Protein AF-A0AAA9RWE4-F1 (afdb_monomer_lite)

Secondary structure (DSSP, 8-state):
--------------------------HHHHHHHHHHHHHHHHHHHHH-GGGTTTHHHHHHHHHHHHHHHHHHHHHHHHHHHHHHHHHHHHHHHHHHHHHHHHHHHHHHHHHHHHHHHHHHHHHHHHHHHHHHHHHHHHHHHHHHHHHHHHHHHHHHHHHHHHHHHHHHHHHHHHHHHHHHHHHHHHHH--S----------PPPP--------------PPPPP--------PPP-

Radius of gyration: 65.38 Å; chains: 1; bounding box: 116×52×182 Å

pLDDT: mean 80.08, std 23.85, range [31.94, 98.75]

Foldseek 3Di:
DDDDDDPPDDDPPPPPPPPPPPQDQDPVLVVVVVVVVVVLVVCCVVPNDVVCVVVVVVSVVVSVVVSVVVVVVVVVVVVVVVVVVVVVVVVVVVVVVVVVVVVVVVVVVVVVVVVVVVVVVVVVVVVVVVVVVVVVVVVVVVVVVVVVVVVVVVVVVVVVVVVVVVVVVVVVVVVVVVVVVVVVCVVVDDDDDDDDDDDDDDDDDDPPDPDDDPPPPPPDPDDPDDDDDDDDDDDD

Structure (mmCIF, N/CA/C/O backbone):
data_AF-A0AAA9RWE4-F1
#
_entry.id   AF-A0AAA9RWE4-F1
#
loop_
_atom_site.group_PDB
_atom_site.id
_atom_site.type_symbol
_atom_site.label_atom_id
_atom_site.label_alt_id
_atom_site.label_comp_id
_atom_site.label_asym_id
_atom_site.label_entity_id
_atom_site.label_seq_id
_atom_site.pdbx_PDB_ins_code
_atom_site.Cartn_x
_atom_site.Cartn_y
_atom_site.Cartn_z
_atom_site.occupancy
_atom_site.B_iso_or_equiv
_atom_site.auth_seq_id
_atom_site.auth_comp_id
_atom_site.auth_asym_id
_atom_site.auth_atom_id
_atom_site.pdbx_PDB_model_num
ATOM 1 N N . MET A 1 1 ? -8.675 2.455 -11.069 1.00 39.28 1 MET A N 1
ATOM 2 C CA . MET A 1 1 ? -9.766 2.919 -10.190 1.00 39.28 1 MET A CA 1
ATOM 3 C C . MET A 1 1 ? -10.444 1.680 -9.644 1.00 39.28 1 MET A C 1
ATOM 5 O O . MET A 1 1 ? -10.980 0.924 -10.441 1.00 39.28 1 MET A O 1
ATOM 9 N N . MET A 1 2 ? -10.337 1.420 -8.344 1.00 38.16 2 MET A N 1
ATOM 10 C CA . MET A 1 2 ? -11.181 0.439 -7.661 1.00 38.16 2 MET A CA 1
ATOM 11 C C . MET A 1 2 ? -12.122 1.244 -6.772 1.00 38.16 2 MET A C 1
ATOM 13 O O . MET A 1 2 ? -11.669 1.911 -5.845 1.00 38.16 2 MET A O 1
ATOM 17 N N . GLU A 1 3 ? -13.401 1.258 -7.138 1.00 40.81 3 GLU A N 1
ATOM 18 C CA . GLU A 1 3 ? -14.477 1.783 -6.303 1.00 40.81 3 GLU A CA 1
ATOM 19 C C . GLU A 1 3 ? -14.615 0.873 -5.085 1.00 40.81 3 GLU A C 1
ATOM 21 O O . GLU A 1 3 ? -14.925 -0.311 -5.210 1.00 40.81 3 GLU A O 1
ATOM 26 N N . ILE A 1 4 ? -14.352 1.424 -3.904 1.00 46.72 4 ILE A N 1
ATOM 27 C CA . ILE A 1 4 ? -14.723 0.794 -2.643 1.00 46.72 4 ILE A CA 1
ATOM 28 C C . ILE A 1 4 ? -16.146 1.262 -2.352 1.00 46.72 4 ILE A C 1
ATOM 30 O O . ILE A 1 4 ? -16.370 2.421 -2.004 1.00 46.72 4 ILE A O 1
ATOM 34 N N . GLN A 1 5 ? -17.106 0.364 -2.569 1.00 38.03 5 GLN A N 1
ATOM 35 C CA . GLN A 1 5 ? -18.491 0.523 -2.140 1.00 38.03 5 GLN A CA 1
ATOM 36 C C . GLN A 1 5 ? -18.524 0.677 -0.617 1.00 38.03 5 GLN A C 1
ATOM 38 O O . GLN A 1 5 ? -18.171 -0.245 0.117 1.00 38.03 5 GLN A O 1
ATOM 43 N N . MET A 1 6 ? -18.928 1.860 -0.156 1.00 43.97 6 MET A N 1
ATOM 44 C CA . MET A 1 6 ? -19.368 2.067 1.218 1.00 43.97 6 MET A CA 1
ATOM 45 C C . MET A 1 6 ? -20.748 1.420 1.344 1.00 43.97 6 MET A C 1
ATOM 47 O O . MET A 1 6 ? -21.709 1.872 0.725 1.00 43.97 6 MET A O 1
ATOM 51 N N . ASP A 1 7 ? -20.815 0.321 2.087 1.00 42.50 7 ASP A N 1
ATOM 52 C CA . ASP A 1 7 ? -22.060 -0.342 2.462 1.00 42.50 7 ASP A CA 1
ATOM 53 C C . ASP A 1 7 ? -22.728 0.480 3.579 1.00 42.50 7 ASP A C 1
ATOM 55 O O . ASP A 1 7 ? -22.467 0.297 4.768 1.00 42.50 7 ASP A O 1
ATOM 59 N N . GLU A 1 8 ? -23.527 1.470 3.173 1.00 50.75 8 GLU A N 1
ATOM 60 C CA . GLU A 1 8 ? -24.535 2.114 4.018 1.00 50.75 8 GLU A CA 1
ATOM 61 C C . GLU A 1 8 ? -25.677 1.117 4.257 1.00 50.75 8 GLU A C 1
ATOM 63 O O . GLU A 1 8 ? -26.623 1.022 3.476 1.00 50.75 8 GLU A O 1
ATOM 68 N N . GLY A 1 9 ? -25.597 0.352 5.344 1.00 51.19 9 GLY A N 1
ATOM 69 C CA . GLY A 1 9 ? -26.625 -0.639 5.644 1.00 51.19 9 GLY A CA 1
ATOM 70 C C . GLY A 1 9 ? -26.500 -1.246 7.032 1.00 51.19 9 GLY A C 1
ATOM 71 O O . GLY A 1 9 ? -26.105 -2.396 7.175 1.00 51.19 9 GLY A O 1
ATOM 72 N N . GLY A 1 10 ? -26.869 -0.500 8.071 1.00 41.00 10 GLY A N 1
ATOM 73 C CA . GLY A 1 10 ? -26.935 -1.034 9.433 1.00 41.00 10 GLY A CA 1
ATOM 74 C C . GLY A 1 10 ? -27.767 -0.131 10.325 1.00 41.00 10 GLY A C 1
ATOM 75 O O . GLY A 1 10 ? -27.301 0.927 10.723 1.00 41.00 10 GLY A O 1
ATOM 76 N N . GLY A 1 11 ? -29.024 -0.514 10.544 1.00 40.47 11 GLY A N 1
ATOM 77 C CA . GLY A 1 11 ? -30.087 0.325 11.084 1.00 40.47 11 GLY A CA 1
ATOM 78 C C . GLY A 1 11 ? -29.761 1.030 12.399 1.00 40.47 11 GLY A C 1
ATOM 79 O O . GLY A 1 11 ? -29.285 0.428 13.356 1.00 40.47 11 GLY A O 1
ATOM 80 N N . VAL A 1 12 ? -30.133 2.309 12.447 1.00 44.28 12 VAL A N 1
ATOM 81 C CA . VAL A 1 12 ? -30.416 3.021 13.692 1.00 44.28 12 VAL A CA 1
ATOM 82 C C . VAL A 1 12 ? -31.570 2.281 14.366 1.00 44.28 12 VAL A C 1
ATOM 84 O O . VAL A 1 12 ? -32.730 2.439 13.984 1.00 44.28 12 VAL A O 1
ATOM 87 N N . VAL A 1 13 ? -31.248 1.423 15.331 1.00 51.19 13 VAL A N 1
ATOM 88 C CA . VAL A 1 13 ? -32.236 0.886 16.262 1.00 51.19 13 VAL A CA 1
ATOM 89 C C . VAL A 1 13 ? -32.576 2.036 17.197 1.00 51.19 13 VAL A C 1
ATOM 91 O O . VAL A 1 13 ? -31.822 2.380 18.102 1.00 51.19 13 VAL A O 1
ATOM 94 N N . VAL A 1 14 ? -33.685 2.707 16.899 1.00 45.03 14 VAL A N 1
ATOM 9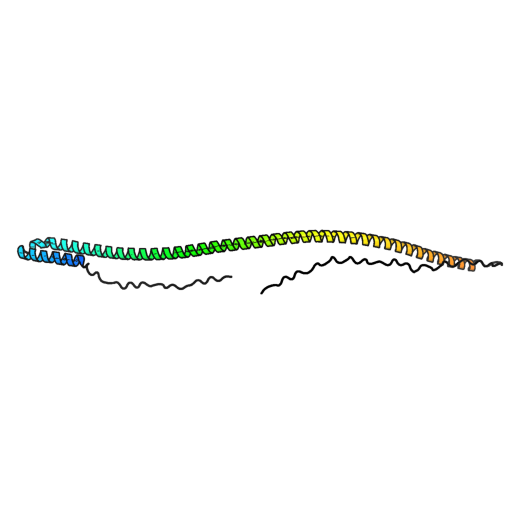5 C CA . VAL A 1 14 ? -34.296 3.663 17.816 1.00 45.03 14 VAL A CA 1
ATOM 96 C C . VAL A 1 14 ? -34.822 2.834 18.981 1.00 45.03 14 VAL A C 1
ATOM 98 O O . VAL A 1 14 ? -35.863 2.189 18.860 1.00 45.03 14 VAL A O 1
ATOM 101 N N . TYR A 1 15 ? -34.075 2.803 20.084 1.00 45.97 15 TYR A N 1
ATOM 102 C CA . TYR A 1 15 ? -34.586 2.326 21.362 1.00 45.97 15 TYR A CA 1
ATOM 103 C C . TYR A 1 15 ? -35.662 3.317 21.802 1.00 45.97 15 TYR A C 1
ATOM 105 O O . TYR A 1 15 ? -35.392 4.400 22.316 1.00 45.97 15 TYR A O 1
ATOM 113 N N . GLN A 1 16 ? -36.902 2.986 21.464 1.00 41.41 16 GLN A N 1
ATOM 114 C CA . GLN A 1 16 ? -38.070 3.622 22.032 1.00 41.41 16 GLN A CA 1
ATOM 115 C C . GLN A 1 16 ? -38.264 3.002 23.417 1.00 41.41 16 GLN A C 1
ATOM 117 O O . GLN A 1 16 ? -38.883 1.948 23.547 1.00 41.41 16 GLN A O 1
ATOM 122 N N . ASP A 1 17 ? -37.674 3.632 24.432 1.00 39.53 17 ASP A N 1
ATOM 123 C CA . ASP A 1 17 ? -37.897 3.292 25.837 1.00 39.53 17 ASP A CA 1
ATOM 124 C C . ASP A 1 17 ? -39.314 3.704 26.254 1.00 39.53 17 ASP A C 1
ATOM 126 O O . ASP A 1 17 ? -39.552 4.740 26.875 1.00 39.53 17 ASP A O 1
ATOM 130 N N . ASP A 1 18 ? -40.284 2.861 25.912 1.00 46.62 18 ASP A N 1
ATOM 131 C CA . ASP A 1 18 ? -41.583 2.821 26.575 1.00 46.62 18 ASP A CA 1
ATOM 132 C C . ASP A 1 18 ? -41.446 2.028 27.891 1.00 46.62 18 ASP A C 1
ATOM 134 O O . ASP A 1 18 ? -41.937 0.909 28.015 1.00 46.62 18 ASP A O 1
ATOM 138 N N . TYR A 1 19 ? -40.781 2.604 28.897 1.00 45.62 19 TYR A N 1
ATOM 139 C CA . TYR A 1 19 ? -40.798 2.091 30.277 1.00 45.62 19 TYR A CA 1
ATOM 140 C C . TYR A 1 19 ? -41.052 3.214 31.283 1.00 45.62 19 TYR A C 1
ATOM 142 O O . TYR A 1 19 ? -40.279 3.476 32.195 1.00 45.62 19 TYR A O 1
ATOM 150 N N . CYS A 1 20 ? -42.217 3.851 31.173 1.00 43.72 20 CYS A N 1
ATOM 151 C CA . CYS A 1 20 ? -42.826 4.503 32.329 1.00 43.72 20 CYS A CA 1
ATOM 152 C C . CYS A 1 20 ? -43.683 3.467 33.076 1.00 43.72 20 CYS A C 1
ATOM 154 O O . CYS A 1 20 ? -44.910 3.542 33.095 1.00 43.72 20 CYS A O 1
ATOM 156 N N . SER A 1 21 ? -43.037 2.446 33.648 1.00 44.78 21 SER A N 1
ATOM 157 C CA . SER A 1 21 ? -43.680 1.594 34.649 1.00 44.78 21 SER A CA 1
ATOM 158 C C . SER A 1 21 ? -43.483 2.290 35.988 1.00 44.78 21 SER A C 1
ATOM 160 O O . SER A 1 21 ? -42.413 2.203 36.580 1.00 44.78 21 SER A O 1
ATOM 162 N N . GLY A 1 22 ? -44.486 3.064 36.415 1.00 45.22 22 GLY A N 1
ATOM 163 C CA . GLY A 1 22 ? -44.478 3.733 37.715 1.00 45.22 22 GLY A CA 1
ATOM 164 C C . GLY A 1 22 ? -44.048 2.752 38.802 1.00 45.22 22 GLY A C 1
ATOM 165 O O . GLY A 1 22 ? -44.637 1.676 38.906 1.00 45.22 22 GLY A O 1
ATOM 166 N N . SER A 1 23 ? -42.983 3.121 39.522 1.00 49.59 23 SER A N 1
ATOM 167 C CA . SER A 1 23 ? -42.256 2.279 40.474 1.00 49.59 23 SER A CA 1
ATOM 168 C C . SER A 1 23 ? -43.213 1.449 41.327 1.00 49.59 23 SER A C 1
ATOM 170 O O . SER A 1 23 ? -43.958 1.961 42.166 1.00 49.59 23 SER A O 1
ATOM 172 N N . VAL A 1 24 ? -43.243 0.151 41.038 1.00 62.00 24 VAL A N 1
ATOM 173 C CA . VAL A 1 24 ? -43.937 -0.834 41.852 1.00 62.00 24 VAL A CA 1
ATOM 174 C C . VAL A 1 24 ? -42.939 -1.189 42.944 1.00 62.00 24 VAL A C 1
ATOM 176 O O . VAL A 1 24 ? -41.911 -1.792 42.645 1.00 62.00 24 VAL A O 1
ATOM 179 N N . MET A 1 25 ? -43.219 -0.761 44.176 1.00 74.50 25 MET A N 1
ATOM 180 C CA . MET A 1 25 ? -42.373 -0.999 45.348 1.00 74.50 25 MET A CA 1
ATOM 181 C C . MET A 1 25 ? -41.863 -2.446 45.359 1.00 74.50 25 MET A C 1
ATOM 183 O O . MET A 1 25 ? -42.642 -3.384 45.153 1.00 74.50 25 MET A O 1
ATOM 187 N N . SER A 1 26 ? -40.564 -2.628 45.590 1.00 85.94 26 SER A N 1
ATOM 188 C CA . SER A 1 26 ? -39.891 -3.923 45.511 1.00 85.94 26 SER A CA 1
ATOM 189 C C . SER A 1 26 ? -40.652 -4.983 46.308 1.00 85.94 26 SER A C 1
ATOM 191 O O . SER A 1 26 ? -40.971 -4.779 47.483 1.00 85.94 26 SER A O 1
ATOM 193 N N . GLU A 1 27 ? -40.894 -6.159 45.713 1.00 85.25 27 GLU A N 1
ATOM 194 C CA . GLU A 1 27 ? -41.592 -7.271 46.383 1.00 85.25 27 GLU A CA 1
ATOM 195 C C . GLU A 1 27 ? -40.949 -7.633 47.731 1.00 85.25 27 GLU A C 1
ATOM 197 O O . GLU A 1 27 ? -41.635 -8.022 48.680 1.00 85.25 27 GLU A O 1
ATOM 202 N N . ARG A 1 28 ? -39.627 -7.445 47.850 1.00 89.81 28 ARG A N 1
ATOM 203 C CA . ARG A 1 28 ? -38.885 -7.665 49.096 1.00 89.81 28 ARG A CA 1
ATOM 204 C C . ARG A 1 28 ? -39.236 -6.627 50.160 1.00 89.81 28 ARG A C 1
ATOM 206 O O . ARG A 1 28 ? -39.472 -7.002 51.309 1.00 89.81 28 ARG A O 1
ATOM 213 N N . VAL A 1 29 ? -39.295 -5.346 49.793 1.00 94.00 29 VAL A N 1
ATOM 214 C CA . VAL A 1 29 ? -39.628 -4.255 50.724 1.00 94.00 29 VAL A CA 1
ATOM 215 C C . VAL A 1 29 ? -41.112 -4.304 51.080 1.00 94.00 29 VAL A C 1
ATOM 217 O O . VAL A 1 29 ? -41.457 -4.141 52.246 1.00 94.00 29 VAL A O 1
ATOM 220 N N . SER A 1 30 ? -41.986 -4.634 50.128 1.00 92.31 30 SER A N 1
ATOM 221 C CA . SER A 1 30 ? -43.422 -4.839 50.357 1.00 92.31 30 SER A CA 1
ATOM 222 C C . SER A 1 30 ? -43.693 -6.012 51.315 1.00 92.31 30 SER A C 1
ATOM 224 O O . SER A 1 30 ? -44.467 -5.884 52.268 1.00 92.31 30 SER A O 1
ATOM 226 N N . GLY A 1 31 ? -42.980 -7.136 51.161 1.00 92.81 31 GLY A N 1
ATOM 227 C CA . GLY A 1 31 ? -43.066 -8.275 52.084 1.00 92.81 31 GLY A CA 1
ATOM 228 C C . GLY A 1 31 ? -42.551 -7.970 53.500 1.00 92.81 31 GLY A C 1
ATOM 229 O O . GLY A 1 31 ? -43.137 -8.425 54.494 1.00 92.81 31 GLY A O 1
ATOM 230 N N . LEU A 1 32 ? -41.483 -7.170 53.610 1.00 94.56 32 LEU A N 1
ATOM 231 C CA . LEU A 1 32 ? -40.965 -6.665 54.887 1.00 94.56 32 LEU A CA 1
ATOM 232 C C . LEU A 1 32 ? -41.958 -5.704 55.543 1.00 94.56 32 LEU A C 1
ATOM 234 O O . LEU A 1 32 ? -42.308 -5.900 56.707 1.00 94.56 32 LEU A O 1
ATOM 238 N N . ALA A 1 33 ? -42.472 -4.735 54.785 1.00 95.06 33 ALA A N 1
ATOM 239 C CA . ALA A 1 33 ? -43.487 -3.790 55.226 1.00 95.06 33 ALA A CA 1
ATOM 240 C C . ALA A 1 33 ? -44.712 -4.529 55.779 1.00 95.06 33 ALA A C 1
ATOM 242 O O . ALA A 1 33 ? -45.088 -4.318 56.929 1.00 95.06 33 ALA A O 1
ATOM 243 N N . GLY A 1 34 ? -45.272 -5.483 55.027 1.00 94.06 34 GLY A N 1
ATOM 244 C CA . GLY A 1 34 ? -46.419 -6.280 55.472 1.00 94.06 34 GLY A CA 1
ATOM 245 C C . GLY A 1 34 ? -46.151 -7.107 56.737 1.00 94.06 34 GLY A C 1
ATOM 246 O O . GLY A 1 34 ? -47.052 -7.330 57.545 1.00 94.06 34 GLY A O 1
ATOM 247 N N . SER A 1 35 ? -44.908 -7.542 56.958 1.00 96.19 35 SER A N 1
ATOM 248 C CA . SER A 1 35 ? -44.528 -8.251 58.185 1.00 96.19 35 SER A CA 1
ATOM 249 C C . SER A 1 35 ? -44.403 -7.312 59.384 1.00 96.19 35 SER A C 1
ATOM 251 O O . SER A 1 35 ? -44.879 -7.660 60.462 1.00 96.19 35 SER A O 1
ATOM 253 N N . ILE A 1 36 ? -43.836 -6.121 59.185 1.00 94.81 36 ILE A N 1
ATOM 254 C CA . ILE A 1 36 ? -43.681 -5.100 60.226 1.00 94.81 36 ILE A CA 1
ATOM 255 C C . ILE A 1 36 ? -45.042 -4.513 60.625 1.00 94.81 36 ILE A C 1
ATOM 257 O O . ILE A 1 36 ? -45.347 -4.443 61.814 1.00 94.81 36 ILE A O 1
ATOM 261 N N . TYR A 1 37 ? -45.906 -4.180 59.661 1.00 95.44 37 TYR A N 1
ATOM 262 C CA . TYR A 1 37 ? -47.248 -3.656 59.945 1.00 95.44 37 TYR A CA 1
ATOM 263 C C . TYR A 1 37 ? -48.115 -4.649 60.726 1.00 95.44 37 TYR A C 1
ATOM 265 O O . TYR A 1 37 ? -48.808 -4.258 61.660 1.00 95.44 37 TYR A O 1
ATOM 273 N N . ARG A 1 38 ? -48.007 -5.948 60.433 1.00 96.38 38 ARG A N 1
ATOM 274 C CA . ARG A 1 38 ? -48.697 -7.006 61.187 1.00 96.38 38 ARG A CA 1
ATOM 275 C C . ARG A 1 38 ? -48.201 -7.153 62.632 1.00 96.38 38 ARG A C 1
ATOM 277 O O . ARG A 1 38 ? -48.972 -7.550 63.503 1.00 96.38 38 ARG A O 1
ATOM 284 N N . GLU A 1 39 ? -46.928 -6.865 62.906 1.00 95.31 39 GLU A N 1
ATOM 285 C CA . GLU A 1 39 ? -46.427 -6.786 64.288 1.00 95.31 39 GLU A CA 1
ATOM 286 C C . GLU A 1 39 ? -46.913 -5.517 64.992 1.00 95.31 39 GLU A C 1
ATOM 288 O O . GLU A 1 39 ? -47.283 -5.569 66.166 1.00 95.31 39 GLU A O 1
ATOM 293 N N . PHE A 1 40 ? -46.982 -4.390 64.279 1.00 95.50 40 PHE A N 1
ATOM 294 C CA . PHE A 1 40 ? -47.565 -3.165 64.822 1.00 95.50 40 PHE A CA 1
ATOM 295 C C . PHE A 1 40 ? -49.037 -3.334 65.189 1.00 95.50 40 PHE A C 1
ATOM 297 O O . PHE A 1 40 ? -49.420 -2.930 66.282 1.00 95.50 40 PHE A O 1
ATOM 304 N N . GLU A 1 41 ? -49.837 -4.019 64.372 1.00 94.06 41 GLU A N 1
ATOM 305 C CA . GLU A 1 41 ? -51.221 -4.360 64.726 1.00 94.06 41 GLU A CA 1
ATOM 306 C C . GLU A 1 41 ? -51.310 -5.147 66.047 1.00 94.06 41 GLU A C 1
ATOM 308 O O . GLU A 1 41 ? -52.162 -4.857 66.889 1.00 94.06 41 GLU A O 1
ATOM 313 N N . ARG A 1 42 ? -50.401 -6.108 66.279 1.00 94.00 42 ARG A N 1
ATOM 314 C CA . ARG A 1 42 ? -50.334 -6.856 67.549 1.00 94.00 42 ARG A CA 1
ATOM 315 C C . ARG A 1 42 ? -49.946 -5.971 68.734 1.00 94.00 42 ARG A C 1
ATOM 317 O O . ARG A 1 42 ? -50.521 -6.119 69.812 1.00 94.00 42 ARG A O 1
ATOM 324 N N . LEU A 1 43 ? -48.976 -5.074 68.553 1.00 93.31 43 LEU A N 1
ATOM 325 C CA . LEU A 1 43 ? -48.532 -4.127 69.582 1.00 93.31 43 LEU A CA 1
ATOM 326 C C . LEU A 1 43 ? -49.652 -3.164 69.984 1.00 93.31 43 LEU A C 1
ATOM 328 O O . LEU A 1 43 ? -49.901 -3.011 71.178 1.00 93.31 43 LEU A O 1
ATOM 332 N N . ILE A 1 44 ? -50.365 -2.598 69.007 1.00 93.25 44 ILE A N 1
ATOM 333 C CA . ILE A 1 44 ? -51.509 -1.704 69.234 1.00 93.25 44 ILE A CA 1
ATOM 334 C C . ILE A 1 44 ? -52.605 -2.436 70.016 1.00 93.25 44 ILE A C 1
ATOM 336 O O . ILE A 1 44 ? -53.133 -1.907 70.990 1.00 93.25 44 ILE A O 1
ATOM 340 N N . HIS A 1 45 ? -52.909 -3.688 69.653 1.00 93.06 45 HIS A N 1
ATOM 341 C CA . HIS A 1 45 ? -53.935 -4.471 70.345 1.00 93.06 45 HIS A CA 1
ATOM 342 C C . HIS A 1 45 ? -53.588 -4.756 71.822 1.00 93.06 45 HIS A C 1
ATOM 344 O O . HIS A 1 45 ? -54.483 -4.862 72.660 1.00 93.06 45 HIS A O 1
ATOM 350 N N . CYS A 1 46 ? -52.307 -4.921 72.160 1.00 93.88 46 CYS A N 1
ATOM 351 C CA . CYS A 1 46 ? -51.872 -5.253 73.521 1.00 93.88 46 CYS A CA 1
ATOM 352 C C . CYS A 1 46 ? -51.552 -4.026 74.392 1.00 93.88 46 CYS A C 1
ATOM 354 O O . CYS A 1 46 ? -51.694 -4.111 75.612 1.00 93.88 46 CYS A O 1
ATOM 356 N N . TYR A 1 47 ? -51.096 -2.923 73.790 1.00 91.25 47 TYR A N 1
ATOM 357 C CA . TYR A 1 47 ? -50.496 -1.786 74.501 1.00 91.25 47 TYR A CA 1
ATOM 358 C C . TYR A 1 47 ? -51.014 -0.402 74.066 1.00 91.25 47 TYR A C 1
ATOM 360 O O . TYR A 1 47 ? -50.517 0.593 74.589 1.00 91.25 47 TYR A O 1
ATOM 368 N N . ASP A 1 48 ? -52.027 -0.342 73.193 1.00 92.38 48 ASP A N 1
ATOM 369 C CA . ASP A 1 48 ? -52.606 0.878 72.602 1.00 92.38 48 ASP A CA 1
ATOM 370 C C . ASP A 1 48 ? -51.716 1.555 71.532 1.00 92.38 48 ASP A C 1
ATOM 372 O O . ASP A 1 48 ? -50.545 1.220 71.337 1.00 92.38 48 ASP A O 1
ATOM 376 N N . GLU A 1 49 ? -52.295 2.497 70.788 1.00 90.19 49 GLU A N 1
ATOM 377 C CA . GLU A 1 49 ? -51.694 3.140 69.610 1.00 90.19 49 GLU A CA 1
ATOM 378 C C . GLU A 1 49 ? -50.519 4.072 69.952 1.00 90.19 49 GLU A C 1
ATOM 380 O O . GLU A 1 49 ? -49.570 4.211 69.175 1.00 90.19 49 GLU A O 1
ATOM 385 N N . GLU A 1 50 ? -50.523 4.672 71.143 1.00 91.94 50 GLU A N 1
ATOM 386 C CA . GLU A 1 50 ? -49.512 5.658 71.549 1.00 91.94 50 GLU A CA 1
ATOM 387 C C . GLU A 1 50 ? -48.080 5.083 71.577 1.00 91.94 50 GLU A C 1
ATOM 389 O O . GLU A 1 50 ? -47.118 5.832 71.421 1.00 91.94 50 GLU A O 1
ATOM 394 N N . VAL A 1 51 ? -47.913 3.758 71.695 1.00 91.12 51 VAL A N 1
ATOM 395 C CA . VAL A 1 51 ? -46.592 3.096 71.713 1.00 91.12 51 VAL A CA 1
ATOM 396 C C . VAL A 1 51 ? -45.897 3.111 70.345 1.00 91.12 51 VAL A C 1
ATOM 398 O O . VAL A 1 51 ? -44.669 3.112 70.278 1.00 91.12 51 VAL A O 1
ATOM 401 N N . VAL A 1 52 ? -46.653 3.129 69.243 1.00 92.44 52 VAL A N 1
ATOM 402 C CA . VAL A 1 52 ? -46.111 3.067 67.868 1.00 92.44 52 VAL A CA 1
ATOM 403 C C . VAL A 1 52 ? -46.182 4.392 67.116 1.00 92.44 52 VAL A C 1
ATOM 405 O O . VAL A 1 52 ? -45.569 4.524 66.058 1.00 92.44 52 VAL A O 1
ATOM 408 N N . LYS A 1 53 ? -46.862 5.393 67.673 1.00 92.00 53 LYS A N 1
ATOM 409 C CA . LYS A 1 53 ? -47.134 6.691 67.042 1.00 92.00 53 LYS A CA 1
ATOM 410 C C . LYS A 1 53 ? -45.891 7.430 66.537 1.00 92.00 53 LYS A C 1
ATOM 412 O O . LYS A 1 53 ? -45.905 7.967 65.434 1.00 92.00 53 LYS A O 1
ATOM 417 N N . GLU A 1 54 ? -44.802 7.426 67.307 1.00 94.12 54 GLU A N 1
ATOM 418 C CA . GLU A 1 54 ? -43.525 8.039 66.897 1.00 94.12 54 GLU A CA 1
ATOM 419 C C . GLU A 1 54 ? -42.627 7.083 66.093 1.00 94.12 54 GLU A C 1
ATOM 421 O O . GLU A 1 54 ? -41.771 7.523 65.327 1.00 94.12 54 GLU A O 1
ATOM 426 N N . LEU A 1 55 ? -42.827 5.770 66.233 1.00 94.00 55 LEU A N 1
ATOM 427 C CA . LEU A 1 55 ? -42.015 4.746 65.571 1.00 94.00 55 LEU A CA 1
ATOM 428 C C . LEU A 1 55 ? -42.455 4.496 64.123 1.00 94.00 55 LEU A C 1
ATOM 430 O O . LEU A 1 55 ? -41.622 4.233 63.256 1.00 94.00 55 LEU A O 1
ATOM 434 N N . MET A 1 56 ? -43.755 4.590 63.846 1.00 94.06 56 MET A N 1
ATOM 435 C CA . MET A 1 56 ? -44.324 4.310 62.530 1.00 94.06 56 MET A CA 1
ATOM 436 C C . MET A 1 56 ? -43.761 5.224 61.425 1.00 94.06 56 MET A C 1
ATOM 438 O O . MET A 1 56 ? -43.323 4.680 60.412 1.00 94.06 56 MET A O 1
ATOM 442 N N . PRO A 1 57 ? -43.645 6.559 61.604 1.00 94.94 57 PRO A N 1
ATOM 443 C CA . PRO A 1 57 ? -43.027 7.431 60.602 1.00 94.94 57 PRO A CA 1
ATOM 444 C C . PRO A 1 57 ? -41.561 7.085 60.320 1.00 94.94 57 PRO A C 1
ATOM 446 O O . PRO A 1 57 ? -41.114 7.172 59.180 1.00 94.94 57 PRO A O 1
ATOM 449 N N . LEU A 1 58 ? -40.808 6.660 61.343 1.00 96.75 58 LEU A N 1
ATOM 450 C CA . LEU A 1 58 ? -39.411 6.249 61.179 1.00 96.75 58 LEU A CA 1
ATOM 451 C C . LEU A 1 58 ? -39.307 4.974 60.342 1.00 96.75 58 LEU A C 1
ATOM 453 O O . LEU A 1 58 ? -38.469 4.899 59.448 1.00 96.75 58 LEU A O 1
ATOM 457 N N . VAL A 1 59 ? -40.167 3.987 60.605 1.00 95.94 59 VAL A N 1
ATOM 458 C CA . VAL A 1 59 ? -40.206 2.739 59.834 1.00 95.94 59 VAL A CA 1
ATOM 459 C C . VAL A 1 59 ? -40.653 2.979 58.397 1.00 95.94 59 VAL A C 1
ATOM 461 O O . VAL A 1 59 ? -40.030 2.434 57.491 1.00 95.94 59 VAL A O 1
ATOM 464 N N . VAL A 1 60 ? -41.675 3.810 58.177 1.00 95.00 60 VAL A N 1
ATOM 465 C CA . VAL A 1 60 ? -42.111 4.211 56.829 1.00 95.00 60 VAL A CA 1
ATOM 466 C C . VAL A 1 60 ? -40.949 4.843 56.070 1.00 95.00 60 VAL A C 1
ATOM 468 O O . VAL A 1 60 ? -40.587 4.351 55.009 1.00 95.00 60 VAL A O 1
ATOM 471 N N . ASN A 1 61 ? -40.288 5.842 56.661 1.00 96.50 61 ASN A N 1
ATOM 472 C CA . ASN A 1 61 ? -39.144 6.505 56.042 1.00 96.50 61 ASN A CA 1
ATOM 473 C C . ASN A 1 61 ? -37.995 5.521 55.750 1.00 96.50 61 ASN A C 1
ATOM 475 O O . ASN A 1 61 ? -37.354 5.608 54.708 1.00 96.50 61 ASN A O 1
ATOM 479 N N . VAL A 1 62 ? -37.718 4.553 56.630 1.00 96.62 62 VAL A N 1
ATOM 480 C CA . VAL A 1 62 ? -36.701 3.516 56.364 1.00 96.62 62 VAL A CA 1
ATOM 481 C C . VAL A 1 62 ? -37.102 2.619 55.189 1.00 96.62 62 VAL A C 1
ATOM 483 O O . VAL A 1 62 ? -36.247 2.303 54.364 1.00 96.62 62 VAL A O 1
ATOM 486 N N . LEU A 1 63 ? -38.373 2.218 55.091 1.00 95.81 63 LEU A N 1
ATOM 487 C CA . LEU A 1 63 ? -38.872 1.395 53.986 1.00 95.81 63 LEU A CA 1
ATOM 488 C C . LEU A 1 63 ? -38.852 2.157 52.654 1.00 95.81 63 LEU A C 1
ATOM 490 O O . LEU A 1 63 ? -38.424 1.589 51.657 1.00 95.81 63 LEU A O 1
ATOM 494 N N . GLU A 1 64 ? -39.241 3.433 52.645 1.00 93.62 64 GLU A N 1
ATOM 495 C CA . GLU A 1 64 ? -39.185 4.301 51.460 1.00 93.62 64 GLU A CA 1
ATOM 496 C C . GLU A 1 64 ? -37.743 4.516 50.981 1.00 93.62 64 GLU A C 1
ATOM 498 O O . GLU A 1 64 ? -37.453 4.352 49.799 1.00 93.62 64 GLU A O 1
ATOM 503 N N . ASN A 1 65 ? -36.808 4.803 51.896 1.00 95.25 65 ASN A N 1
ATOM 504 C CA . ASN A 1 65 ? -35.391 4.941 51.544 1.00 95.25 65 ASN A CA 1
ATOM 505 C C . ASN A 1 65 ? -34.797 3.622 51.026 1.00 95.25 65 ASN A C 1
ATOM 507 O O . ASN A 1 65 ? -34.000 3.632 50.091 1.00 95.25 65 ASN A O 1
ATOM 511 N N . LEU A 1 66 ? -35.177 2.482 51.613 1.00 95.06 66 LEU A N 1
ATOM 512 C CA . LEU A 1 66 ? -34.733 1.172 51.138 1.00 95.06 66 LEU A CA 1
ATOM 513 C C . LEU A 1 66 ? -35.263 0.876 49.731 1.00 95.06 66 LEU A C 1
ATOM 515 O O . LEU A 1 66 ? -34.516 0.362 48.904 1.00 95.06 66 LEU A O 1
ATOM 519 N N . ASP A 1 67 ? -36.525 1.201 49.460 1.00 95.00 67 ASP A N 1
ATOM 520 C CA . ASP A 1 67 ? -37.126 1.023 48.139 1.00 95.00 67 ASP A CA 1
ATOM 521 C C . ASP A 1 67 ? -36.462 1.922 47.087 1.00 95.00 67 ASP A C 1
ATOM 523 O O . ASP A 1 67 ? -36.095 1.440 46.017 1.00 95.00 67 ASP A O 1
ATOM 527 N N . SER A 1 68 ? -36.188 3.187 47.433 1.00 93.44 68 SER A N 1
ATOM 528 C CA . SER A 1 68 ? -35.447 4.128 46.579 1.00 93.44 68 SER A CA 1
ATOM 529 C C . SER A 1 68 ? -34.065 3.590 46.209 1.00 93.44 68 SER A C 1
ATOM 531 O O . SER A 1 68 ? -33.728 3.511 45.031 1.00 93.44 68 SER A O 1
ATOM 533 N N . VAL A 1 69 ? -33.280 3.149 47.199 1.00 95.06 69 VAL A N 1
ATOM 534 C CA . VAL A 1 69 ? -31.928 2.612 46.965 1.00 95.06 69 VAL A CA 1
ATOM 535 C C . VAL A 1 69 ? -31.968 1.320 46.147 1.00 95.06 69 VAL A C 1
ATOM 537 O O . VAL A 1 69 ? -31.074 1.076 45.341 1.00 95.06 69 VAL A O 1
ATOM 540 N N . LEU A 1 70 ? -32.986 0.472 46.327 1.00 93.38 70 LEU A N 1
ATOM 541 C CA . LEU A 1 70 ? -33.141 -0.731 45.508 1.00 93.38 70 LEU A CA 1
ATOM 542 C C . LEU A 1 70 ? -33.507 -0.402 44.057 1.00 93.38 70 LEU A C 1
ATOM 544 O O . LEU A 1 70 ? -32.990 -1.069 43.164 1.00 93.38 70 LEU A O 1
ATOM 548 N N . SER A 1 71 ? -34.347 0.611 43.825 1.00 91.88 71 SER A N 1
ATOM 549 C CA . SER A 1 71 ? -34.669 1.097 42.477 1.00 91.88 71 SER A CA 1
ATOM 550 C C . SER A 1 71 ? -33.425 1.647 41.779 1.00 91.88 71 SER A C 1
ATOM 552 O O . SER A 1 71 ? -33.090 1.188 40.691 1.00 91.88 71 SER A O 1
ATOM 554 N N . GLU A 1 72 ? -32.681 2.542 42.439 1.00 94.06 72 GLU A N 1
ATOM 555 C CA . GLU A 1 72 ? -31.424 3.100 41.912 1.00 94.06 72 GLU A CA 1
ATOM 556 C C . GLU A 1 72 ? -30.405 1.996 41.596 1.00 94.06 72 GLU A C 1
ATOM 558 O O . GLU A 1 72 ? -29.753 2.002 40.554 1.00 94.06 72 GLU A O 1
ATOM 563 N N . ASN A 1 73 ? -30.285 0.994 42.469 1.00 94.62 73 ASN A N 1
ATOM 564 C CA . ASN A 1 73 ? -29.368 -0.118 42.244 1.00 94.62 73 ASN A CA 1
ATOM 565 C C . ASN A 1 73 ? -29.784 -0.988 41.042 1.00 94.62 73 ASN A C 1
ATOM 567 O O . ASN A 1 73 ? -28.917 -1.474 40.319 1.00 94.62 73 ASN A O 1
ATOM 571 N N . GLN A 1 74 ? -31.088 -1.167 40.804 1.00 95.00 74 GLN A N 1
ATOM 572 C CA . GLN A 1 74 ? -31.585 -1.878 39.624 1.00 95.00 74 GLN A CA 1
ATOM 573 C C . GLN A 1 74 ? -31.309 -1.094 38.336 1.00 95.00 74 GLN A C 1
ATOM 575 O O . GLN A 1 74 ? -30.911 -1.688 37.337 1.00 95.00 74 GLN A O 1
ATOM 580 N N . GLU A 1 75 ? -31.485 0.228 38.361 1.00 94.94 75 GLU A N 1
ATOM 581 C CA . GLU A 1 75 ? -31.156 1.110 37.234 1.00 94.94 75 GLU A CA 1
ATOM 582 C C . GLU A 1 75 ? -29.663 1.035 36.891 1.00 94.94 75 GLU A C 1
ATOM 584 O O . GLU A 1 75 ? -29.300 0.845 35.730 1.00 94.94 75 GLU A O 1
ATOM 589 N N . HIS A 1 76 ? -28.791 1.078 37.902 1.00 96.94 76 HIS A N 1
ATOM 590 C CA . HIS A 1 76 ? -27.352 0.906 37.705 1.00 96.94 76 HIS A CA 1
ATOM 591 C C . HIS A 1 76 ? -26.974 -0.485 37.185 1.00 96.94 76 HIS A C 1
ATOM 593 O O . HIS A 1 76 ? -26.027 -0.607 36.409 1.00 96.94 76 HIS A O 1
ATOM 599 N N . GLU A 1 77 ? -27.680 -1.542 37.592 1.00 97.19 77 GLU A N 1
ATOM 600 C CA . GLU A 1 77 ? -27.446 -2.890 37.064 1.00 97.19 77 GLU A CA 1
ATOM 601 C C . GLU A 1 77 ? -27.761 -2.963 35.563 1.00 97.19 77 GLU A C 1
ATOM 603 O O . GLU A 1 77 ? -26.956 -3.502 34.801 1.00 97.19 77 GLU A O 1
ATOM 608 N N . VAL A 1 78 ? -28.863 -2.341 35.131 1.00 98.06 78 VAL A N 1
ATOM 609 C CA . VAL A 1 78 ? -29.233 -2.240 33.710 1.00 98.06 78 VAL A CA 1
ATOM 610 C C . VAL A 1 78 ? -28.210 -1.412 32.929 1.00 98.06 78 VAL A C 1
ATOM 612 O O . VAL A 1 78 ? -27.761 -1.832 31.865 1.00 98.06 78 VAL A O 1
ATOM 615 N N . GLU A 1 79 ? -27.778 -0.266 33.462 1.00 97.88 79 GLU A N 1
ATOM 616 C CA . GLU A 1 79 ? -26.747 0.569 32.830 1.00 97.88 79 GLU A CA 1
ATOM 617 C C . GLU A 1 79 ? -25.421 -0.192 32.662 1.00 97.88 79 GLU A C 1
ATOM 619 O O . GLU A 1 79 ? -24.781 -0.130 31.610 1.00 97.88 79 GLU A O 1
ATOM 624 N N . LEU A 1 80 ? -25.013 -0.962 33.676 1.00 98.00 80 LEU A N 1
ATOM 625 C CA . LEU A 1 80 ? -23.819 -1.804 33.606 1.00 98.00 80 LEU A CA 1
ATOM 626 C C . LEU A 1 80 ? -23.937 -2.900 32.545 1.00 98.00 80 LEU A C 1
ATOM 628 O O . LEU A 1 80 ? -22.928 -3.242 31.926 1.00 98.00 80 LEU A O 1
ATOM 632 N N . GLU A 1 81 ? -25.122 -3.477 32.357 1.00 98.00 81 GLU A N 1
ATOM 633 C CA . GLU A 1 81 ? -25.361 -4.493 31.332 1.00 98.00 81 GLU A CA 1
ATOM 634 C C . GLU A 1 81 ? -25.293 -3.886 29.924 1.00 98.00 81 GLU A C 1
ATOM 636 O O . GLU A 1 81 ? -24.541 -4.392 29.091 1.00 98.00 81 GLU A O 1
ATOM 641 N N . LEU A 1 82 ? -25.917 -2.724 29.703 1.00 98.19 82 LEU A N 1
ATOM 642 C CA . LEU A 1 82 ? -25.817 -1.978 28.441 1.00 98.19 82 LEU A CA 1
ATOM 643 C C . LEU A 1 82 ? -24.367 -1.610 28.100 1.00 98.19 82 LEU A C 1
ATOM 645 O O . LEU A 1 82 ? -23.894 -1.859 26.993 1.00 98.19 82 LEU A O 1
ATOM 649 N N . LEU A 1 83 ? -23.612 -1.085 29.070 1.00 98.25 83 LEU A N 1
ATOM 650 C CA . LEU A 1 83 ? -22.202 -0.745 28.860 1.00 98.25 83 LEU A CA 1
ATOM 651 C C . LEU A 1 83 ? -21.336 -1.976 28.560 1.00 98.25 83 LEU A C 1
ATOM 653 O O . LEU A 1 83 ? -20.337 -1.867 27.844 1.00 98.25 83 LEU A O 1
ATOM 657 N N . ARG A 1 84 ? -21.680 -3.147 29.110 1.00 98.50 84 ARG A N 1
ATOM 658 C CA . ARG A 1 84 ? -20.993 -4.407 28.791 1.00 98.50 84 ARG A CA 1
ATOM 659 C C . ARG A 1 84 ? -21.291 -4.853 27.365 1.00 98.50 84 ARG A C 1
ATOM 661 O O . ARG A 1 84 ? -20.344 -5.211 26.665 1.00 98.50 84 ARG A O 1
ATOM 668 N N . GLU A 1 85 ? -22.549 -4.795 26.936 1.00 98.56 85 GLU A N 1
ATOM 669 C CA . GLU A 1 85 ? -22.946 -5.119 25.562 1.00 98.56 85 GLU A CA 1
ATOM 670 C C . GLU A 1 85 ? -22.253 -4.196 24.548 1.00 98.56 85 GLU A C 1
ATOM 672 O O . GLU A 1 85 ? -21.646 -4.676 23.587 1.00 98.56 85 GLU A O 1
ATOM 677 N N . ASP A 1 86 ? -22.240 -2.885 24.800 1.00 98.38 86 ASP A N 1
ATOM 678 C CA . ASP A 1 86 ? -21.536 -1.910 23.960 1.00 98.38 86 ASP A CA 1
ATOM 679 C C . ASP A 1 86 ? -20.031 -2.207 23.876 1.00 98.38 86 ASP A C 1
ATOM 681 O O . ASP A 1 86 ? -19.416 -2.112 22.807 1.00 98.38 86 ASP A O 1
ATOM 685 N N . ASN A 1 87 ? -19.412 -2.607 24.992 1.00 98.50 87 ASN A N 1
ATOM 686 C CA . ASN A 1 87 ? -17.998 -2.970 25.013 1.00 98.50 87 ASN A CA 1
ATOM 687 C C . ASN A 1 87 ? -17.710 -4.231 24.183 1.00 98.50 87 ASN A C 1
ATOM 689 O O . ASN A 1 87 ? -16.715 -4.273 23.457 1.00 98.50 87 ASN A O 1
ATOM 693 N N . GLU A 1 88 ? -18.583 -5.236 24.250 1.00 98.62 88 GLU A N 1
ATOM 694 C CA . GLU A 1 88 ? -18.468 -6.467 23.463 1.00 98.62 88 GLU A CA 1
ATOM 695 C C . GLU A 1 88 ? -18.624 -6.200 21.957 1.00 98.62 88 GLU A C 1
ATOM 697 O O . GLU A 1 88 ? -17.852 -6.714 21.134 1.00 98.62 88 GLU A O 1
ATOM 702 N N . GLN A 1 89 ? -19.562 -5.327 21.583 1.00 98.62 89 GLN A N 1
ATOM 703 C CA . GLN A 1 89 ? -19.714 -4.880 20.200 1.00 98.62 89 GLN A CA 1
ATOM 704 C C . GLN A 1 89 ? -18.467 -4.131 19.712 1.00 98.62 89 GLN A C 1
ATOM 706 O O . GLN A 1 89 ? -17.954 -4.429 18.628 1.00 98.62 89 GLN A O 1
ATOM 711 N N . LEU A 1 90 ? -17.934 -3.204 20.518 1.00 98.62 90 LEU A N 1
ATOM 712 C CA . LEU A 1 90 ? -16.702 -2.474 20.203 1.00 98.62 90 LEU A CA 1
ATOM 713 C C . LEU A 1 90 ? -15.501 -3.411 20.040 1.00 98.62 90 LEU A C 1
ATOM 715 O O . LEU A 1 90 ? -14.717 -3.241 19.104 1.00 98.62 90 LEU A O 1
ATOM 719 N N . LEU A 1 91 ? -15.365 -4.419 20.904 1.00 98.56 91 LEU A N 1
ATOM 720 C CA . LEU A 1 91 ? -14.323 -5.443 20.793 1.00 98.56 91 LEU A CA 1
ATOM 721 C C . LEU A 1 91 ? -14.439 -6.218 19.476 1.00 98.56 91 LEU A C 1
ATOM 723 O O . LEU A 1 91 ? -13.452 -6.344 18.750 1.00 98.56 91 LEU A O 1
ATOM 727 N N . THR A 1 92 ? -15.645 -6.661 19.121 1.00 98.62 92 THR A N 1
ATOM 728 C CA . THR A 1 92 ? -15.897 -7.391 17.869 1.00 98.62 92 THR A CA 1
ATOM 729 C C . THR A 1 92 ? -15.543 -6.547 16.639 1.00 98.62 92 THR A C 1
ATOM 731 O O . THR A 1 92 ? -14.890 -7.025 15.704 1.00 98.62 92 THR A O 1
ATOM 734 N N . GLN A 1 93 ? -15.932 -5.268 16.632 1.00 98.50 93 GLN A N 1
ATOM 735 C CA . GLN A 1 93 ? -15.588 -4.339 15.553 1.00 98.50 93 GLN A CA 1
ATOM 736 C C . GLN A 1 93 ? -14.078 -4.098 15.470 1.00 98.50 93 GLN A C 1
ATOM 738 O O . GLN A 1 93 ? -13.504 -4.148 14.379 1.00 98.50 93 GLN A O 1
ATOM 743 N N . TYR A 1 94 ? -13.422 -3.889 16.614 1.00 98.62 94 TYR A N 1
ATOM 744 C CA . TYR A 1 94 ? -11.975 -3.715 16.689 1.00 98.62 94 TYR A CA 1
ATOM 745 C C . TYR A 1 94 ? -11.227 -4.925 16.117 1.00 98.62 94 TYR A C 1
ATOM 747 O O . TYR A 1 94 ? -10.285 -4.757 15.342 1.00 98.62 94 TYR A O 1
ATOM 755 N N . GLU A 1 95 ? -11.644 -6.145 16.455 1.00 98.75 95 GLU A N 1
ATOM 756 C CA . GLU A 1 95 ? -11.013 -7.362 15.942 1.00 98.75 95 GLU A CA 1
ATOM 757 C C . GLU A 1 95 ? -11.194 -7.518 14.430 1.00 98.75 95 GLU A C 1
ATOM 759 O O . GLU A 1 95 ? -10.233 -7.848 13.723 1.00 98.75 95 GLU A O 1
ATOM 764 N N . ARG A 1 96 ? -12.391 -7.213 13.912 1.00 98.56 96 ARG A N 1
ATOM 765 C CA . ARG A 1 9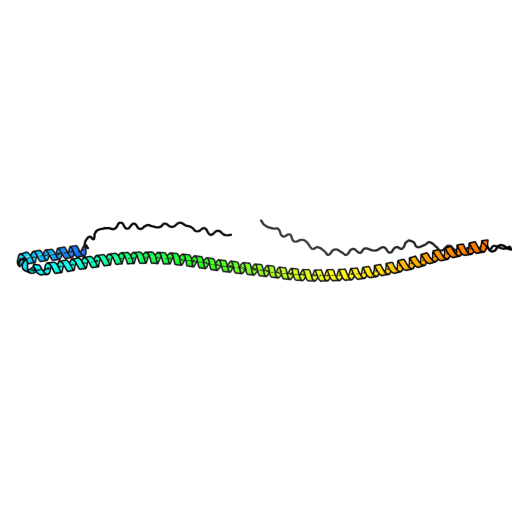6 ? -12.657 -7.195 12.468 1.00 98.56 96 ARG A CA 1
ATOM 766 C C . ARG A 1 96 ? -11.747 -6.199 11.751 1.00 98.56 96 ARG A C 1
ATOM 768 O O . ARG A 1 96 ? -11.089 -6.570 10.780 1.00 98.56 96 ARG A O 1
ATOM 775 N N . GLU A 1 97 ? -11.673 -4.967 12.244 1.00 98.44 97 GLU A N 1
ATOM 776 C CA . GLU A 1 97 ? -10.847 -3.910 11.653 1.00 98.44 97 GLU A CA 1
ATOM 777 C C . GLU A 1 97 ? -9.357 -4.261 11.717 1.00 98.44 97 GLU A C 1
ATOM 779 O O . GLU A 1 97 ? -8.624 -4.123 10.738 1.00 98.44 97 GLU A O 1
ATOM 784 N N . LYS A 1 98 ? -8.902 -4.813 12.846 1.00 98.62 98 LYS A N 1
ATOM 785 C CA . LYS A 1 98 ? -7.534 -5.311 13.012 1.00 98.62 98 LYS A CA 1
ATOM 786 C C . LYS A 1 98 ? -7.202 -6.400 11.989 1.00 98.62 98 LYS A C 1
ATOM 788 O O . LYS A 1 98 ? -6.107 -6.388 11.425 1.00 98.62 98 LYS A O 1
ATOM 793 N N . SER A 1 99 ? -8.131 -7.323 11.728 1.00 98.44 99 SER A N 1
ATOM 794 C CA . SER A 1 99 ? -7.959 -8.361 10.707 1.00 98.44 99 SER A CA 1
ATOM 795 C C . SER A 1 99 ? -7.901 -7.777 9.294 1.00 98.44 99 SER A C 1
ATOM 797 O O . SER A 1 99 ? -7.053 -8.186 8.501 1.00 98.44 99 SER A O 1
ATOM 799 N N . LEU A 1 100 ? -8.778 -6.822 8.971 1.00 98.38 100 LEU A N 1
ATOM 800 C CA . LEU A 1 100 ? -8.787 -6.152 7.668 1.00 98.38 100 LEU A CA 1
ATOM 801 C C . LEU A 1 100 ? -7.496 -5.368 7.435 1.00 98.38 100 LEU A C 1
ATOM 803 O O . LEU A 1 100 ? -6.900 -5.477 6.363 1.00 98.38 100 LEU A O 1
ATOM 807 N N . ARG A 1 101 ? -7.013 -4.650 8.455 1.00 98.44 101 ARG A N 1
ATOM 808 C CA . ARG A 1 101 ? -5.742 -3.927 8.389 1.00 98.44 101 ARG A CA 1
ATOM 809 C C . ARG A 1 101 ? -4.572 -4.869 8.136 1.00 98.44 101 ARG A C 1
ATOM 811 O O . ARG A 1 101 ? -3.783 -4.612 7.235 1.00 98.44 101 ARG A O 1
ATOM 818 N N . LYS A 1 102 ? -4.501 -5.988 8.861 1.00 98.56 102 LYS A N 1
ATOM 819 C CA . LYS A 1 102 ? -3.453 -6.994 8.655 1.00 98.56 102 LYS A CA 1
ATOM 820 C C . LYS A 1 102 ? -3.472 -7.552 7.227 1.00 98.56 102 LYS A C 1
ATOM 822 O O . LYS A 1 102 ? -2.427 -7.648 6.596 1.00 98.56 102 LYS A O 1
ATOM 827 N N . GLN A 1 103 ? -4.654 -7.865 6.694 1.00 98.44 103 GLN A N 1
ATOM 828 C CA . GLN A 1 103 ? -4.785 -8.345 5.316 1.00 98.44 103 GLN A CA 1
ATOM 829 C C . GLN A 1 103 ? -4.360 -7.280 4.291 1.00 98.44 103 GLN A C 1
ATOM 831 O O . GLN A 1 103 ? -3.760 -7.607 3.268 1.00 98.44 103 GLN A O 1
ATOM 836 N N . ALA A 1 104 ? -4.688 -6.009 4.533 1.00 98.25 104 ALA A N 1
ATOM 837 C CA . ALA A 1 104 ? -4.261 -4.914 3.671 1.00 98.25 104 ALA A CA 1
ATOM 838 C C . ALA A 1 104 ? -2.734 -4.734 3.699 1.00 98.25 104 ALA A C 1
ATOM 840 O O . ALA A 1 104 ? -2.134 -4.559 2.643 1.00 98.25 104 ALA A O 1
ATOM 841 N N . GLU A 1 105 ? -2.112 -4.827 4.877 1.00 98.25 105 GLU A N 1
ATOM 842 C CA . GLU A 1 105 ? -0.654 -4.779 5.046 1.00 98.25 105 GLU A CA 1
ATOM 843 C C . GLU A 1 105 ? 0.039 -5.935 4.305 1.00 98.25 105 GLU A C 1
ATOM 845 O O . GLU A 1 105 ? 0.987 -5.695 3.562 1.00 98.25 105 GLU A O 1
ATOM 850 N N . GLU A 1 106 ? -0.470 -7.167 4.419 1.00 98.31 106 GLU A N 1
ATOM 851 C CA . GLU A 1 106 ? 0.054 -8.332 3.685 1.00 98.31 106 GLU A CA 1
ATOM 852 C C . GLU A 1 106 ? -0.010 -8.121 2.163 1.00 98.31 106 GLU A C 1
ATOM 854 O O . GLU A 1 106 ? 0.990 -8.303 1.469 1.00 98.31 106 GLU A O 1
ATOM 859 N N . LYS A 1 107 ? -1.149 -7.641 1.645 1.00 98.31 107 LYS A N 1
ATOM 860 C CA . LYS A 1 107 ? -1.293 -7.313 0.216 1.00 98.31 107 LYS A CA 1
ATOM 861 C C . LYS A 1 107 ? -0.331 -6.214 -0.228 1.00 98.31 107 LYS A C 1
ATOM 863 O O . LYS A 1 107 ? 0.181 -6.270 -1.340 1.00 98.31 107 LYS A O 1
ATOM 868 N N . PHE A 1 108 ? -0.103 -5.203 0.608 1.00 98.12 108 PHE A N 1
ATOM 869 C CA . PHE A 1 108 ? 0.833 -4.124 0.291 1.00 98.12 108 PHE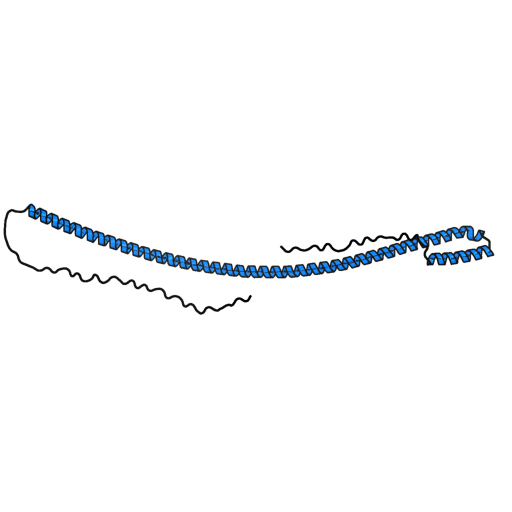 A CA 1
ATOM 870 C C . PHE A 1 108 ? 2.255 -4.650 0.105 1.00 98.12 108 PHE A C 1
ATOM 872 O O . PHE A 1 108 ? 2.900 -4.281 -0.871 1.00 98.12 108 PHE A O 1
ATOM 879 N N . ILE A 1 109 ? 2.702 -5.552 0.981 1.00 98.38 109 ILE A N 1
ATOM 880 C CA . ILE A 1 109 ? 4.020 -6.187 0.870 1.00 98.38 109 ILE A CA 1
ATOM 881 C C . ILE A 1 109 ? 4.123 -6.986 -0.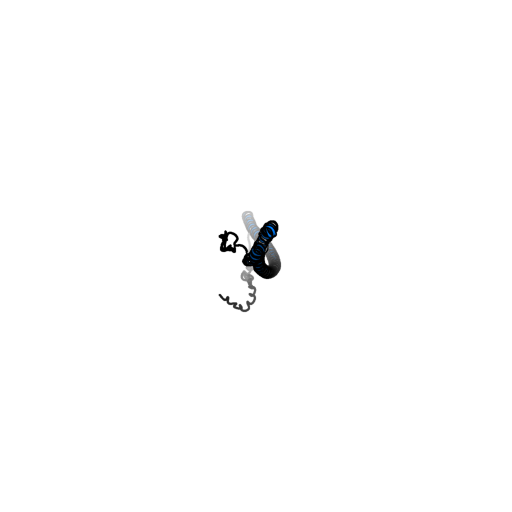438 1.00 98.38 109 ILE A C 1
ATOM 883 O O . ILE A 1 109 ? 5.093 -6.830 -1.174 1.00 98.38 109 ILE A O 1
ATOM 887 N N . GLU A 1 110 ? 3.103 -7.780 -0.782 1.00 98.38 110 GLU A N 1
ATOM 888 C CA . GLU A 1 110 ? 3.076 -8.534 -2.047 1.00 98.38 110 GLU A CA 1
ATOM 889 C C . GLU A 1 110 ? 3.166 -7.616 -3.277 1.00 98.38 110 GLU A C 1
ATOM 891 O O . GLU A 1 110 ? 3.875 -7.921 -4.241 1.00 98.38 110 GLU A O 1
ATOM 896 N N . PHE A 1 111 ? 2.469 -6.475 -3.249 1.00 98.38 111 PHE A N 1
ATOM 897 C CA . PHE A 1 111 ? 2.546 -5.481 -4.317 1.00 98.38 111 PHE A CA 1
ATOM 898 C C . PHE A 1 111 ? 3.921 -4.815 -4.401 1.00 98.38 111 PHE A C 1
ATOM 900 O O . PHE A 1 111 ? 4.430 -4.635 -5.507 1.00 98.38 111 PHE A O 1
ATOM 907 N N . GLU A 1 112 ? 4.527 -4.451 -3.269 1.00 98.50 112 GLU A N 1
ATOM 908 C CA . GLU A 1 112 ? 5.873 -3.873 -3.239 1.00 98.50 112 GLU A CA 1
ATOM 909 C C . GLU A 1 112 ? 6.916 -4.849 -3.798 1.00 98.50 112 GLU A C 1
ATOM 911 O O . GLU A 1 112 ? 7.727 -4.455 -4.639 1.00 98.50 112 GLU A O 1
ATOM 916 N N . ASP A 1 113 ? 6.849 -6.127 -3.417 1.00 98.50 113 ASP A N 1
ATOM 917 C CA . ASP A 1 113 ? 7.746 -7.168 -3.928 1.00 98.50 113 ASP A CA 1
ATOM 918 C C . ASP A 1 113 ? 7.584 -7.370 -5.442 1.00 98.50 113 ASP A C 1
ATOM 920 O O . ASP A 1 113 ? 8.579 -7.445 -6.173 1.00 98.50 113 ASP A O 1
ATOM 924 N N . ALA A 1 114 ? 6.342 -7.413 -5.937 1.00 98.44 114 ALA A N 1
ATOM 925 C CA . ALA A 1 114 ? 6.060 -7.540 -7.366 1.00 98.44 114 ALA A CA 1
ATOM 926 C C . ALA A 1 114 ? 6.580 -6.334 -8.168 1.00 98.44 114 ALA A C 1
ATOM 928 O O . ALA A 1 114 ? 7.223 -6.512 -9.206 1.00 98.44 114 ALA A O 1
ATOM 929 N N . LEU A 1 115 ? 6.356 -5.114 -7.670 1.00 98.50 115 LEU A N 1
ATOM 930 C CA . LEU A 1 115 ? 6.845 -3.886 -8.301 1.00 98.50 115 LEU A CA 1
ATOM 931 C C . LEU A 1 115 ? 8.375 -3.814 -8.304 1.00 98.50 115 LEU A C 1
ATOM 933 O O . LEU A 1 115 ? 8.978 -3.428 -9.307 1.00 98.50 115 LEU A O 1
ATOM 937 N N . GLU A 1 116 ? 9.026 -4.194 -7.205 1.00 98.56 116 GLU A N 1
ATOM 938 C CA . GLU A 1 116 ? 10.486 -4.194 -7.119 1.00 98.56 116 GLU A CA 1
ATOM 939 C C . GLU A 1 116 ? 11.098 -5.266 -8.038 1.00 98.56 116 GLU A C 1
ATOM 941 O O . GLU A 1 116 ? 12.161 -5.043 -8.625 1.00 98.56 116 GLU A O 1
ATOM 946 N N . GLN A 1 117 ? 10.421 -6.402 -8.228 1.00 98.62 117 GLN A N 1
ATOM 947 C CA . GLN A 1 117 ? 10.814 -7.418 -9.203 1.00 98.62 117 GLN A CA 1
ATOM 948 C C . GLN A 1 117 ? 10.687 -6.907 -10.647 1.00 98.62 117 GLN A C 1
ATOM 950 O O . GLN A 1 117 ? 11.656 -6.993 -11.405 1.00 98.62 117 GLN A O 1
ATOM 955 N N . GLU A 1 118 ? 9.550 -6.315 -11.023 1.00 98.50 118 GLU A N 1
ATOM 956 C CA . GLU A 1 118 ? 9.347 -5.738 -12.361 1.00 98.50 118 GLU A CA 1
ATOM 957 C C . GLU A 1 118 ? 10.380 -4.642 -12.658 1.00 98.50 118 GLU A C 1
ATOM 959 O O . GLU A 1 118 ? 11.011 -4.623 -13.716 1.00 98.50 118 GLU A O 1
ATOM 964 N N . LYS A 1 119 ? 10.634 -3.762 -11.688 1.00 98.62 119 LYS A N 1
ATOM 965 C CA . LYS A 1 119 ? 11.656 -2.717 -11.786 1.00 98.62 119 LYS A CA 1
ATOM 966 C C . LYS A 1 119 ? 13.051 -3.296 -12.026 1.00 98.62 119 LYS A C 1
ATOM 968 O O . LYS A 1 119 ? 13.780 -2.773 -12.870 1.00 98.62 119 LYS A O 1
ATOM 973 N N . LYS A 1 120 ? 13.432 -4.370 -11.325 1.00 98.75 120 LYS A N 1
ATOM 974 C CA . LYS A 1 120 ? 14.713 -5.064 -11.558 1.00 98.75 120 LYS A CA 1
ATOM 975 C C . LYS A 1 120 ? 14.783 -5.655 -12.963 1.00 98.75 120 LYS A C 1
ATOM 977 O O . LYS A 1 120 ? 15.808 -5.521 -13.627 1.00 98.75 120 LYS A O 1
ATOM 982 N N . GLU A 1 121 ? 13.708 -6.273 -13.440 1.00 98.62 121 GLU A N 1
ATOM 983 C CA . GLU A 1 121 ? 13.646 -6.835 -14.793 1.00 98.62 121 GLU A CA 1
ATOM 984 C C . GLU A 1 121 ? 13.763 -5.754 -15.874 1.00 98.62 121 GLU A C 1
ATOM 986 O O . GLU A 1 121 ? 14.526 -5.917 -16.830 1.00 98.62 121 GLU A O 1
ATOM 991 N N . LEU A 1 122 ? 13.068 -4.627 -15.704 1.00 98.56 122 LEU A N 1
ATOM 992 C CA . LEU A 1 122 ? 13.177 -3.472 -16.593 1.00 98.56 122 LEU A CA 1
ATOM 993 C C . LEU A 1 122 ? 14.588 -2.878 -16.574 1.00 98.56 122 LEU A C 1
ATOM 995 O O . LEU A 1 122 ? 15.134 -2.584 -17.636 1.00 98.56 122 LEU A O 1
ATOM 999 N N . GLN A 1 123 ? 15.215 -2.765 -15.401 1.00 98.56 123 GLN A N 1
ATOM 1000 C CA . GLN A 1 123 ? 16.591 -2.285 -15.274 1.00 98.56 123 GLN A CA 1
ATOM 1001 C C . GLN A 1 123 ? 17.574 -3.173 -16.055 1.00 98.56 123 GLN A C 1
ATOM 1003 O O . GLN A 1 123 ? 18.401 -2.663 -16.810 1.00 98.56 123 GLN A O 1
ATOM 1008 N N . ILE A 1 124 ? 17.435 -4.500 -15.957 1.00 98.69 124 ILE A N 1
ATOM 1009 C CA . ILE A 1 124 ? 18.245 -5.454 -16.733 1.00 98.69 124 ILE A CA 1
ATOM 1010 C C . ILE A 1 124 ? 18.029 -5.260 -18.242 1.00 98.69 124 ILE A C 1
ATOM 1012 O O . ILE A 1 124 ? 18.984 -5.306 -19.022 1.00 98.69 124 ILE A O 1
ATOM 1016 N N . GLN A 1 125 ? 16.786 -5.037 -18.680 1.00 98.69 125 GLN A N 1
ATOM 1017 C CA . GLN A 1 125 ? 16.492 -4.775 -20.092 1.00 98.69 125 GLN A CA 1
ATOM 1018 C C . GLN A 1 125 ? 17.132 -3.471 -20.577 1.00 98.69 125 GLN A C 1
ATOM 1020 O O . GLN A 1 125 ? 17.712 -3.450 -21.664 1.00 98.69 125 GLN A O 1
ATOM 1025 N N . VAL A 1 126 ? 17.079 -2.404 -19.776 1.00 98.75 126 VAL A N 1
ATOM 1026 C CA . VAL A 1 126 ? 17.741 -1.129 -20.087 1.00 98.75 126 VAL A CA 1
ATOM 1027 C C . VAL A 1 126 ? 19.241 -1.345 -20.273 1.00 98.75 126 VAL A C 1
ATOM 1029 O O . VAL A 1 126 ? 19.775 -0.997 -21.325 1.00 98.75 126 VAL A O 1
ATOM 1032 N N . GLU A 1 127 ? 19.908 -2.010 -19.328 1.00 98.69 127 GLU A N 1
ATOM 1033 C CA . GLU A 1 127 ? 21.342 -2.315 -19.423 1.00 98.69 127 GLU A CA 1
ATOM 1034 C C . GLU A 1 127 ? 21.679 -3.143 -20.675 1.00 98.69 127 GLU A C 1
ATOM 1036 O O . GLU A 1 127 ? 22.681 -2.892 -21.360 1.00 98.69 127 GLU A O 1
ATOM 1041 N N . HIS A 1 128 ? 20.818 -4.102 -21.030 1.00 98.56 128 HIS A N 1
ATOM 1042 C CA . HIS A 1 128 ? 20.961 -4.885 -22.254 1.00 98.56 128 HIS A CA 1
ATOM 1043 C C . HIS A 1 128 ? 20.885 -4.009 -23.515 1.00 98.56 128 HIS A C 1
ATOM 1045 O O . HIS A 1 128 ? 21.734 -4.130 -24.408 1.00 98.56 128 HIS A O 1
ATOM 1051 N N . TYR A 1 129 ? 19.898 -3.114 -23.598 1.00 98.56 129 TYR A N 1
ATOM 1052 C CA . TYR A 1 129 ? 19.731 -2.213 -24.738 1.00 98.56 129 TYR A CA 1
ATOM 1053 C C . TYR A 1 129 ? 20.832 -1.152 -24.821 1.00 98.56 129 TYR A C 1
ATOM 1055 O O . TYR A 1 129 ? 21.289 -0.835 -25.921 1.00 98.56 129 TYR A O 1
ATOM 1063 N N . GLU A 1 130 ? 21.333 -0.654 -23.694 1.00 98.62 130 GLU A N 1
ATOM 1064 C CA . GLU A 1 130 ? 22.490 0.244 -23.657 1.00 98.62 130 GLU A CA 1
ATOM 1065 C C . GLU A 1 130 ? 23.752 -0.433 -24.199 1.00 98.62 130 GLU A C 1
ATOM 1067 O O . GLU A 1 130 ? 24.514 0.161 -24.969 1.00 98.62 130 GLU A O 1
ATOM 1072 N N . PHE A 1 131 ? 23.989 -1.690 -23.817 1.00 98.62 131 PHE A N 1
ATOM 1073 C CA . PHE A 1 131 ? 25.105 -2.465 -24.350 1.00 98.62 131 PHE A CA 1
ATOM 1074 C C . PHE A 1 131 ? 24.948 -2.721 -25.854 1.00 98.62 131 PHE A C 1
ATOM 1076 O O . PHE A 1 131 ? 25.900 -2.552 -26.623 1.00 98.62 131 PHE A O 1
ATOM 1083 N N . GLN A 1 132 ? 23.743 -3.097 -26.291 1.00 98.56 132 GLN A N 1
ATOM 1084 C CA . GLN A 1 132 ? 23.441 -3.316 -27.703 1.00 98.56 132 GLN A CA 1
ATOM 1085 C C . GLN A 1 132 ? 23.656 -2.041 -28.530 1.00 98.56 132 GLN A C 1
ATOM 1087 O O . GLN A 1 132 ? 24.270 -2.099 -29.598 1.00 98.56 132 GLN A O 1
ATOM 1092 N N . THR A 1 133 ? 23.218 -0.893 -28.016 1.00 98.56 133 THR A N 1
ATOM 1093 C CA . THR A 1 133 ? 23.402 0.417 -28.653 1.00 98.56 133 THR A CA 1
ATOM 1094 C C . THR A 1 133 ? 24.885 0.732 -28.822 1.00 98.56 133 THR A C 1
ATOM 1096 O O . THR A 1 133 ? 25.331 0.969 -29.944 1.00 98.56 133 THR A O 1
ATOM 1099 N N . ARG A 1 134 ? 25.688 0.593 -27.757 1.00 98.56 134 ARG A N 1
ATOM 1100 C CA . ARG A 1 134 ? 27.150 0.785 -27.814 1.00 98.56 134 ARG A CA 1
ATOM 1101 C C . ARG A 1 134 ? 27.829 -0.117 -28.851 1.00 98.56 134 ARG A C 1
ATOM 1103 O O . ARG A 1 134 ? 28.728 0.324 -29.568 1.00 98.56 134 ARG A O 1
ATOM 1110 N N . GLN A 1 135 ? 27.401 -1.377 -28.979 1.00 98.62 135 GLN A N 1
ATOM 1111 C CA . GLN A 1 135 ? 27.916 -2.260 -30.033 1.00 98.62 135 GLN A CA 1
ATOM 1112 C C . GLN A 1 135 ? 27.562 -1.776 -31.442 1.00 98.62 135 GLN A C 1
ATOM 1114 O O . GLN A 1 135 ? 28.395 -1.859 -32.351 1.00 98.62 135 GLN A O 1
ATOM 1119 N N . LEU A 1 136 ? 26.320 -1.336 -31.651 1.00 98.44 136 LEU A N 1
ATOM 1120 C CA . LEU A 1 136 ? 25.861 -0.854 -32.952 1.00 98.44 136 LEU A CA 1
ATOM 1121 C C . LEU A 1 136 ? 26.569 0.443 -33.346 1.00 98.44 136 LEU A C 1
ATOM 1123 O O . LEU A 1 136 ? 26.992 0.563 -34.493 1.00 98.44 136 LEU A O 1
ATOM 1127 N N . GLU A 1 137 ? 26.792 1.353 -32.401 1.00 98.56 137 GLU A N 1
ATOM 1128 C CA . GLU A 1 137 ? 27.578 2.571 -32.615 1.00 98.56 137 GLU A CA 1
ATOM 1129 C C . GLU A 1 137 ? 29.008 2.259 -33.062 1.00 98.56 137 GLU A C 1
ATOM 1131 O O . GLU A 1 137 ? 29.509 2.861 -34.012 1.00 98.56 137 GLU A O 1
ATOM 1136 N N . LEU A 1 138 ? 29.665 1.284 -32.426 1.00 98.62 138 LEU A N 1
ATOM 1137 C CA . LEU A 1 138 ? 31.008 0.869 -32.827 1.00 98.62 138 LEU A CA 1
ATOM 1138 C C . LEU A 1 138 ? 31.019 0.295 -34.251 1.00 98.62 138 LEU A C 1
ATOM 1140 O O . LEU A 1 138 ? 31.899 0.621 -35.047 1.00 98.62 138 LEU A O 1
ATOM 1144 N N . LYS A 1 139 ? 30.027 -0.534 -34.602 1.00 98.69 139 LYS A N 1
ATOM 1145 C CA . LYS A 1 139 ? 29.879 -1.050 -35.972 1.00 98.69 139 LYS A CA 1
ATOM 1146 C C . LYS A 1 139 ? 29.641 0.079 -36.975 1.00 98.69 139 LYS A C 1
ATOM 1148 O O . LYS A 1 139 ? 30.266 0.070 -38.030 1.00 98.69 139 LYS A O 1
ATOM 1153 N N . ALA A 1 140 ? 28.788 1.048 -36.646 1.00 98.56 140 ALA A N 1
ATOM 1154 C CA . ALA A 1 140 ? 28.516 2.202 -37.497 1.00 98.56 140 ALA A CA 1
ATOM 1155 C C . ALA A 1 140 ? 29.784 3.032 -37.748 1.00 98.56 140 ALA A C 1
ATOM 1157 O O . ALA A 1 140 ? 30.074 3.349 -38.899 1.00 98.56 140 ALA A O 1
ATOM 1158 N N . LYS A 1 141 ? 30.584 3.293 -36.704 1.00 98.69 141 LYS A N 1
ATOM 1159 C CA . LYS A 1 141 ? 31.891 3.963 -36.832 1.00 98.69 141 LYS A CA 1
ATOM 1160 C C . LYS A 1 141 ? 32.840 3.194 -37.753 1.00 98.69 141 LYS A C 1
ATOM 1162 O O . LYS A 1 141 ? 33.389 3.777 -38.678 1.00 98.69 141 LYS A O 1
ATOM 1167 N N . ASN A 1 142 ? 32.954 1.875 -37.579 1.00 98.62 142 ASN A N 1
ATOM 1168 C CA . ASN A 1 142 ? 33.801 1.043 -38.441 1.00 98.62 142 ASN A CA 1
ATOM 1169 C C . ASN A 1 142 ? 33.372 1.086 -39.920 1.00 98.62 142 ASN A C 1
ATOM 1171 O O . ASN A 1 142 ? 34.225 1.100 -40.808 1.00 98.62 142 ASN A O 1
ATOM 1175 N N . TYR A 1 143 ? 32.064 1.096 -40.199 1.00 98.50 143 TYR A N 1
ATOM 1176 C CA . TYR A 1 143 ? 31.561 1.225 -41.568 1.00 98.50 143 TYR A CA 1
ATOM 1177 C C . TYR A 1 143 ? 31.786 2.624 -42.141 1.00 98.50 143 TYR A C 1
ATOM 1179 O O . TYR A 1 143 ? 32.164 2.729 -43.305 1.00 98.50 143 TYR A O 1
ATOM 1187 N N . ALA A 1 144 ? 31.612 3.679 -41.342 1.00 98.62 144 ALA A N 1
ATOM 1188 C CA . ALA A 1 144 ? 31.924 5.043 -41.760 1.00 98.62 144 ALA A CA 1
ATOM 1189 C C . ALA A 1 144 ? 33.404 5.174 -42.162 1.00 98.62 144 ALA A C 1
ATOM 1191 O O . ALA A 1 144 ? 33.696 5.623 -43.267 1.00 98.62 144 ALA A O 1
ATOM 1192 N N . ASP A 1 145 ? 34.326 4.661 -41.340 1.00 98.56 145 ASP A N 1
ATOM 1193 C CA . ASP A 1 145 ? 35.762 4.657 -41.649 1.00 98.56 145 ASP A CA 1
ATOM 1194 C C . ASP A 1 145 ? 36.080 3.868 -42.931 1.00 98.56 145 ASP A C 1
ATOM 1196 O O . ASP A 1 145 ? 36.947 4.251 -43.722 1.00 98.56 145 ASP A O 1
ATOM 1200 N N . GLN A 1 146 ? 35.390 2.744 -43.157 1.00 98.62 146 GLN A N 1
ATOM 1201 C CA . GLN A 1 146 ? 35.543 1.958 -44.380 1.00 98.62 146 GLN A CA 1
ATOM 1202 C C . GLN A 1 146 ? 35.083 2.739 -45.615 1.00 98.62 146 GLN A C 1
ATOM 1204 O O . GLN A 1 146 ? 35.778 2.710 -46.633 1.00 98.62 146 GLN A O 1
ATOM 1209 N N . ILE A 1 147 ? 33.939 3.421 -45.523 1.00 98.44 147 ILE A N 1
ATOM 1210 C CA . ILE A 1 147 ? 33.389 4.248 -46.600 1.00 98.44 147 ILE A CA 1
ATOM 1211 C C . ILE A 1 147 ? 34.364 5.376 -46.935 1.00 98.44 147 ILE A C 1
ATOM 1213 O O . ILE A 1 147 ? 34.770 5.474 -48.089 1.00 98.44 147 ILE A O 1
ATOM 1217 N N . SER A 1 148 ? 34.851 6.129 -45.943 1.00 98.56 148 SER A N 1
ATOM 1218 C CA . SER A 1 148 ? 35.795 7.231 -46.184 1.00 98.56 148 SER A CA 1
ATOM 1219 C C . SER A 1 148 ? 37.070 6.779 -46.906 1.00 98.56 148 SER A C 1
ATOM 1221 O O . SER A 1 148 ? 37.539 7.446 -47.824 1.00 98.56 148 SER A O 1
ATOM 1223 N N . ARG A 1 149 ? 37.608 5.595 -46.574 1.00 98.38 149 ARG A N 1
ATOM 1224 C CA . ARG A 1 149 ? 38.770 5.024 -47.286 1.00 98.38 149 ARG A CA 1
ATOM 1225 C C . ARG A 1 149 ? 38.458 4.630 -48.732 1.00 98.38 149 ARG A C 1
ATOM 1227 O O . ARG A 1 149 ? 39.370 4.550 -49.555 1.00 98.38 149 ARG A O 1
ATOM 1234 N N . LEU A 1 150 ? 37.222 4.241 -49.033 1.00 98.31 150 LEU A N 1
ATOM 1235 C CA . LEU A 1 150 ? 36.808 3.918 -50.401 1.00 98.31 150 LEU A CA 1
ATOM 1236 C C . LEU A 1 150 ? 36.595 5.196 -51.214 1.00 98.31 150 LEU A C 1
ATOM 1238 O O . LEU A 1 150 ? 37.085 5.265 -52.337 1.00 98.31 150 LEU A O 1
ATOM 1242 N N . GLU A 1 151 ? 35.961 6.208 -50.622 1.00 98.31 151 GLU A N 1
ATOM 1243 C CA . GLU A 1 151 ? 35.774 7.532 -51.224 1.00 98.31 151 GLU A CA 1
ATOM 1244 C C . GLU A 1 151 ? 37.116 8.195 -51.567 1.00 98.31 151 GLU A C 1
ATOM 1246 O O . GLU A 1 151 ? 37.274 8.750 -52.654 1.00 98.31 151 GLU A O 1
ATOM 1251 N N . GLU A 1 152 ? 38.119 8.083 -50.688 1.00 98.00 152 GLU A N 1
ATOM 1252 C CA . GLU A 1 152 ? 39.470 8.591 -50.952 1.00 98.00 152 GLU A CA 1
ATOM 1253 C C . GLU A 1 152 ? 40.090 7.928 -52.191 1.00 98.00 152 GLU A C 1
ATOM 1255 O O . GLU A 1 152 ? 40.489 8.632 -53.121 1.00 98.00 152 GLU A O 1
ATOM 1260 N N . ARG A 1 153 ? 40.071 6.590 -52.270 1.00 98.12 153 ARG A N 1
ATOM 1261 C CA . ARG A 1 153 ? 40.576 5.848 -53.441 1.00 98.12 153 ARG A CA 1
ATOM 1262 C C . ARG A 1 153 ? 39.819 6.186 -54.718 1.00 98.12 153 ARG A C 1
ATOM 1264 O O . ARG A 1 153 ? 40.425 6.313 -55.778 1.00 98.12 153 ARG A O 1
ATOM 1271 N N . GLU A 1 154 ? 38.498 6.323 -54.644 1.00 97.88 154 GLU A N 1
ATOM 1272 C CA . GLU A 1 154 ? 37.696 6.744 -55.793 1.00 97.88 154 GLU A CA 1
ATOM 1273 C C . GLU A 1 154 ? 38.118 8.142 -56.263 1.00 97.88 154 GLU A C 1
ATOM 1275 O O . GLU A 1 154 ? 38.297 8.374 -57.462 1.00 97.88 154 GLU A O 1
ATOM 1280 N N . SER A 1 155 ? 38.344 9.066 -55.325 1.00 98.19 155 SER A N 1
ATOM 1281 C CA . SER A 1 155 ? 38.795 10.423 -55.629 1.00 98.19 155 SER A CA 1
ATOM 1282 C C . SER A 1 155 ? 40.179 10.449 -56.286 1.00 98.19 155 SER A C 1
ATOM 1284 O O . SER A 1 155 ? 40.395 11.223 -57.220 1.00 98.19 155 SER A O 1
ATOM 1286 N N . GLU A 1 156 ? 41.101 9.589 -55.844 1.00 98.06 156 GLU A N 1
ATOM 1287 C CA . GLU A 1 156 ? 42.430 9.420 -56.437 1.00 98.06 156 GLU A CA 1
ATOM 1288 C C . GLU A 1 156 ? 42.323 8.899 -57.869 1.00 98.06 156 GLU A C 1
ATOM 1290 O O . GLU A 1 156 ? 42.813 9.544 -58.795 1.00 98.06 156 GLU A O 1
ATOM 1295 N N . MET A 1 157 ? 41.581 7.809 -58.076 1.00 97.56 157 MET A N 1
ATOM 1296 C CA . MET A 1 157 ? 41.342 7.240 -59.406 1.00 97.56 157 MET A CA 1
ATOM 1297 C C . MET A 1 157 ? 40.698 8.257 -60.356 1.00 97.56 157 MET A C 1
ATOM 1299 O O . MET A 1 157 ? 41.056 8.340 -61.532 1.00 97.56 157 MET A O 1
ATOM 1303 N N . LYS A 1 158 ? 39.766 9.076 -59.856 1.00 98.44 158 LYS A N 1
ATOM 1304 C CA . LYS A 1 158 ? 39.133 10.147 -60.633 1.00 98.44 158 LYS A CA 1
ATOM 1305 C C . LYS A 1 158 ? 40.127 11.249 -61.009 1.00 98.44 158 LYS A C 1
ATOM 1307 O O . LYS A 1 158 ? 40.077 11.747 -62.134 1.00 98.44 158 LYS A O 1
ATOM 1312 N N . LYS A 1 159 ? 41.041 11.621 -60.104 1.00 98.44 159 LYS A N 1
ATOM 1313 C CA . LYS A 1 159 ? 42.131 12.568 -60.400 1.00 98.44 159 LYS A CA 1
ATOM 1314 C C . LYS A 1 159 ? 43.065 12.011 -61.476 1.00 98.44 159 LYS A C 1
ATOM 1316 O O . LYS A 1 159 ? 43.349 12.724 -62.435 1.00 98.44 159 LYS A O 1
ATOM 1321 N N . GLU A 1 160 ? 43.486 10.753 -61.360 1.00 97.81 160 GLU A N 1
ATOM 1322 C CA . GLU A 1 160 ? 44.346 10.088 -62.351 1.00 97.81 160 GLU A CA 1
ATOM 1323 C C . GLU A 1 160 ? 43.678 9.998 -63.727 1.00 97.81 160 GLU A C 1
ATOM 1325 O O . GLU A 1 160 ? 44.292 10.339 -64.740 1.00 97.81 160 GLU A O 1
ATOM 1330 N N . TYR A 1 161 ? 42.400 9.609 -63.768 1.00 98.31 161 TYR A N 1
ATOM 1331 C CA . TYR A 1 161 ? 41.614 9.573 -64.999 1.00 98.31 161 TYR A CA 1
ATOM 1332 C C . TYR A 1 16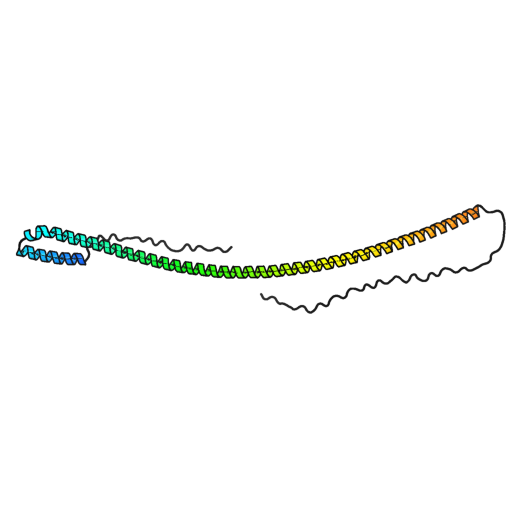1 ? 41.538 10.953 -65.662 1.00 98.31 161 TYR A C 1
ATOM 1334 O O . TYR A 1 161 ? 41.805 11.076 -66.858 1.00 98.31 161 TYR A O 1
ATOM 1342 N N . ASN A 1 162 ? 41.221 11.999 -64.892 1.00 98.12 162 ASN A N 1
ATOM 1343 C CA . ASN A 1 162 ? 41.141 13.363 -65.412 1.00 98.12 162 ASN A CA 1
ATOM 1344 C C . ASN A 1 162 ? 42.498 13.849 -65.944 1.00 98.12 162 ASN A C 1
ATOM 1346 O O . ASN A 1 162 ? 42.547 14.438 -67.022 1.00 98.12 162 ASN A O 1
ATOM 1350 N N . ALA A 1 163 ? 43.598 13.561 -65.241 1.00 98.31 163 ALA A N 1
ATOM 1351 C CA . ALA A 1 163 ? 44.947 13.910 -65.686 1.00 98.31 163 ALA A CA 1
ATOM 1352 C C . ALA A 1 163 ? 45.333 13.186 -66.988 1.00 98.31 163 ALA A C 1
ATOM 1354 O O . ALA A 1 163 ? 45.876 13.795 -67.912 1.00 98.31 163 ALA A O 1
ATOM 1355 N N . LEU A 1 164 ? 45.016 11.891 -67.096 1.00 98.19 164 LEU A N 1
ATOM 1356 C CA . LEU A 1 164 ? 45.250 11.115 -68.312 1.00 98.19 164 LEU A CA 1
ATOM 1357 C C . LEU A 1 164 ? 44.407 11.634 -69.483 1.00 98.19 164 LEU A C 1
ATOM 1359 O O . LEU A 1 164 ? 44.916 11.774 -70.596 1.00 98.19 164 LEU A O 1
ATOM 1363 N N . HIS A 1 165 ? 43.136 11.944 -69.230 1.00 98.44 165 HIS A N 1
ATOM 1364 C CA . HIS A 1 165 ? 42.236 12.518 -70.223 1.00 98.44 165 HIS A CA 1
ATOM 1365 C C . HIS A 1 165 ? 42.730 13.885 -70.714 1.00 98.44 165 HIS A C 1
ATOM 1367 O O . HIS A 1 165 ? 42.726 14.143 -71.920 1.00 98.44 165 HIS A O 1
ATOM 1373 N N . GLN A 1 166 ? 43.219 14.734 -69.805 1.00 98.00 166 GLN A N 1
ATOM 1374 C CA . GLN A 1 166 ? 43.824 16.019 -70.146 1.00 98.00 166 GLN A CA 1
ATOM 1375 C C . GLN A 1 166 ? 45.063 15.828 -71.030 1.00 98.00 166 GLN A C 1
ATOM 1377 O O . GLN A 1 166 ? 45.117 16.390 -72.122 1.00 98.00 166 GLN A O 1
ATOM 1382 N N . ARG A 1 167 ? 45.994 14.945 -70.644 1.00 98.00 167 ARG A N 1
ATOM 1383 C CA . ARG A 1 167 ? 47.183 14.624 -71.452 1.00 98.00 167 ARG A CA 1
ATOM 1384 C C . ARG A 1 167 ? 46.821 14.095 -72.844 1.00 98.00 167 ARG A C 1
ATOM 1386 O O . ARG A 1 167 ? 47.468 14.440 -73.830 1.00 98.00 167 ARG A O 1
ATOM 1393 N N . HIS A 1 168 ? 45.803 13.240 -72.935 1.00 97.69 168 HIS A N 1
ATOM 1394 C CA . HIS A 1 168 ? 45.309 12.725 -74.213 1.00 97.69 168 HIS A CA 1
ATOM 1395 C C . HIS A 1 168 ? 44.711 13.840 -75.082 1.00 97.69 168 HIS A C 1
ATOM 1397 O O . HIS A 1 168 ? 44.976 13.908 -76.279 1.00 97.69 168 HIS A O 1
ATOM 1403 N N . THR A 1 169 ? 43.946 14.746 -74.475 1.00 98.12 169 THR A N 1
ATOM 1404 C CA . THR A 1 169 ? 43.366 15.904 -75.167 1.00 98.12 169 THR A CA 1
ATOM 1405 C C . THR A 1 169 ? 44.454 16.840 -75.697 1.00 98.12 169 THR A C 1
ATOM 1407 O O . THR A 1 169 ? 44.416 17.214 -76.866 1.00 98.12 169 THR A O 1
ATOM 1410 N N . GLU A 1 170 ? 45.463 17.153 -74.882 1.00 97.25 170 GLU A N 1
ATOM 1411 C CA . GLU A 1 170 ? 46.625 17.963 -75.277 1.00 97.25 170 GLU A CA 1
ATOM 1412 C C . GLU A 1 170 ? 47.415 17.304 -76.422 1.00 97.25 170 GLU A C 1
ATOM 1414 O O . GLU A 1 170 ? 47.830 17.969 -77.374 1.00 97.25 170 GLU A O 1
ATOM 1419 N N . MET A 1 171 ? 47.575 15.977 -76.393 1.00 97.31 171 MET A N 1
ATOM 1420 C CA . MET A 1 171 ? 48.202 15.229 -77.487 1.00 97.31 171 MET A CA 1
ATOM 1421 C C . MET A 1 171 ? 47.432 15.389 -78.807 1.00 97.31 171 MET A C 1
ATOM 1423 O O . MET A 1 171 ? 48.041 15.604 -79.853 1.00 97.31 171 MET A O 1
ATOM 1427 N N . ILE A 1 172 ? 46.098 15.313 -78.777 1.00 96.94 172 ILE A N 1
ATOM 1428 C CA . ILE A 1 172 ? 45.274 15.536 -79.974 1.00 96.94 172 ILE A CA 1
ATOM 1429 C C . ILE A 1 172 ? 45.418 16.978 -80.463 1.00 96.94 172 ILE A C 1
ATOM 1431 O O . ILE A 1 172 ? 45.629 17.186 -81.656 1.00 96.94 172 ILE A O 1
ATOM 1435 N N . GLN A 1 173 ? 45.331 17.963 -79.565 1.00 96.75 173 GLN A N 1
ATOM 1436 C CA . GLN A 1 173 ? 45.464 19.380 -79.919 1.00 96.75 173 GLN A CA 1
ATOM 1437 C C . GLN A 1 173 ? 46.808 19.656 -80.600 1.00 96.75 173 GLN A C 1
ATOM 1439 O O . GLN A 1 173 ? 46.832 20.166 -81.718 1.00 96.75 173 GLN A O 1
ATOM 1444 N N . THR A 1 174 ? 47.918 19.224 -79.995 1.00 95.50 174 THR A N 1
ATOM 1445 C CA . THR A 1 174 ? 49.254 19.373 -80.595 1.00 95.50 174 THR A CA 1
ATOM 1446 C C . THR A 1 174 ? 49.352 18.692 -81.958 1.00 95.50 174 THR A C 1
ATOM 1448 O O . THR A 1 174 ? 49.879 19.289 -82.896 1.00 95.50 174 THR A O 1
ATOM 1451 N N . TYR A 1 175 ? 48.816 17.477 -82.113 1.00 96.44 175 TYR A N 1
ATOM 1452 C CA . TYR A 1 175 ? 48.801 16.776 -83.399 1.00 96.44 175 TYR A CA 1
ATOM 1453 C C . TYR A 1 175 ? 48.026 17.542 -84.482 1.00 96.44 175 TYR A C 1
ATOM 1455 O O . TYR A 1 175 ? 48.519 17.693 -85.602 1.00 96.44 175 TYR A O 1
ATOM 1463 N N . VAL A 1 176 ? 46.844 18.066 -84.148 1.00 96.06 176 VAL A N 1
ATOM 1464 C CA . VAL A 1 176 ? 46.037 18.895 -85.056 1.00 96.06 176 VAL A CA 1
ATOM 1465 C C . VAL A 1 176 ? 46.796 20.161 -85.447 1.00 96.06 176 VAL A C 1
ATOM 1467 O O . VAL A 1 176 ? 46.950 20.433 -86.638 1.00 96.06 176 VAL A O 1
ATOM 1470 N N . GLU A 1 177 ? 47.361 20.882 -84.478 1.00 94.00 177 GLU A N 1
ATOM 1471 C CA . GLU A 1 177 ? 48.167 22.072 -84.751 1.00 94.00 177 GLU A CA 1
ATOM 1472 C C . GLU A 1 177 ? 49.383 21.764 -85.637 1.00 94.00 177 GLU A C 1
ATOM 1474 O O . GLU A 1 177 ? 49.754 22.563 -86.496 1.00 94.00 177 GLU A O 1
ATOM 1479 N N . HIS A 1 178 ? 50.037 20.612 -85.443 1.00 93.12 178 HIS A N 1
ATOM 1480 C CA . HIS A 1 178 ? 51.142 20.182 -86.299 1.00 93.12 178 HIS A CA 1
ATOM 1481 C C . HIS A 1 178 ? 50.688 19.991 -87.749 1.00 93.12 178 HIS A C 1
ATOM 1483 O O . HIS A 1 178 ? 51.368 20.473 -88.654 1.00 93.12 178 HIS A O 1
ATOM 1489 N N . ILE A 1 179 ? 49.534 19.356 -87.978 1.00 92.94 179 ILE A N 1
ATOM 1490 C CA . ILE A 1 179 ? 48.955 19.210 -89.322 1.00 92.94 179 ILE A CA 1
ATOM 1491 C C . ILE A 1 179 ? 48.657 20.580 -89.938 1.00 92.94 179 ILE A C 1
ATOM 1493 O O . ILE A 1 179 ? 48.977 20.810 -91.106 1.00 92.94 179 ILE A O 1
ATOM 1497 N N . GLU A 1 180 ? 48.051 21.491 -89.178 1.00 91.50 180 GLU A N 1
ATOM 1498 C CA . GLU A 1 180 ? 47.719 22.838 -89.649 1.00 91.50 180 GLU A CA 1
ATOM 1499 C C . GLU A 1 180 ? 48.974 23.649 -90.001 1.00 91.50 180 GLU A C 1
ATOM 1501 O O . GLU A 1 180 ? 49.038 24.239 -91.083 1.00 91.50 180 GLU A O 1
ATOM 1506 N N . ARG A 1 181 ? 50.017 23.603 -89.157 1.00 88.94 181 ARG A N 1
ATOM 1507 C CA . ARG A 1 181 ? 51.329 24.218 -89.430 1.00 88.94 181 ARG A CA 1
ATOM 1508 C C . ARG A 1 181 ? 51.977 23.643 -90.694 1.00 88.94 181 ARG A C 1
ATOM 1510 O O . ARG A 1 181 ? 52.426 24.409 -91.546 1.00 88.94 181 ARG A O 1
ATOM 1517 N N . SER A 1 182 ? 51.978 22.317 -90.863 1.00 82.94 182 SER A N 1
ATOM 1518 C CA . SER A 1 182 ? 52.517 21.663 -92.065 1.00 82.94 182 SER A CA 1
ATOM 1519 C C . SER A 1 182 ? 51.749 22.034 -93.335 1.00 82.94 182 SER A C 1
ATOM 1521 O O . SER A 1 182 ? 52.376 22.284 -94.364 1.00 82.94 182 SER A O 1
ATOM 1523 N N . LYS A 1 183 ? 50.413 22.139 -93.276 1.00 81.81 183 LYS A N 1
ATOM 1524 C CA . LYS A 1 183 ? 49.603 22.627 -94.406 1.00 81.81 183 LYS A CA 1
ATOM 1525 C C . LYS A 1 183 ? 49.961 24.068 -94.776 1.00 81.81 183 LYS A C 1
ATOM 1527 O O . LYS A 1 183 ? 50.155 24.355 -95.954 1.00 81.81 183 LYS A O 1
ATOM 1532 N N . MET A 1 184 ? 50.105 24.960 -93.794 1.00 76.38 184 MET A N 1
ATOM 1533 C CA . MET A 1 184 ? 50.449 26.367 -94.039 1.00 76.38 184 MET A CA 1
ATOM 1534 C C . MET A 1 184 ? 51.837 26.521 -94.683 1.00 76.38 184 MET A C 1
ATOM 1536 O O . MET A 1 184 ? 52.030 27.353 -95.566 1.00 76.38 184 MET A O 1
ATOM 1540 N N . GLN A 1 185 ? 52.797 25.681 -94.288 1.00 65.50 185 GLN A N 1
ATOM 1541 C CA . GLN A 1 185 ? 54.157 25.696 -94.830 1.00 65.50 185 GLN A CA 1
ATOM 1542 C C . GLN A 1 185 ? 54.241 25.117 -96.253 1.00 65.50 185 GLN A C 1
ATOM 1544 O O . GLN A 1 185 ? 55.071 25.562 -97.040 1.00 65.50 185 GLN A O 1
ATOM 1549 N N . GLN A 1 186 ? 53.335 24.202 -96.617 1.00 58.03 186 GLN A N 1
ATOM 1550 C CA . GLN A 1 186 ? 53.171 23.716 -97.993 1.00 58.03 186 GLN A CA 1
ATOM 1551 C C . GLN A 1 186 ? 52.492 24.752 -98.910 1.00 58.03 186 GLN A C 1
ATOM 1553 O O . GLN A 1 186 ? 52.803 24.823 -100.094 1.00 58.03 186 GLN A O 1
ATOM 1558 N N . VAL A 1 187 ? 51.601 25.590 -98.366 1.00 57.00 187 VAL A N 1
ATOM 1559 C CA . VAL A 1 187 ? 50.952 26.694 -99.102 1.00 57.00 187 VAL A CA 1
ATOM 1560 C C . VAL A 1 187 ? 51.867 27.931 -99.208 1.00 57.00 187 VAL A C 1
ATOM 1562 O O . VAL A 1 187 ? 51.749 28.695 -100.162 1.00 57.00 187 VAL A O 1
ATOM 1565 N N . GLY A 1 188 ? 52.819 28.110 -98.283 1.00 52.19 188 GLY A N 1
ATOM 1566 C CA . GLY A 1 188 ? 53.806 29.203 -98.287 1.00 52.19 188 GLY A CA 1
ATOM 1567 C C . GLY A 1 188 ? 55.176 28.873 -98.901 1.00 52.19 188 GLY A C 1
ATOM 1568 O O . GLY A 1 188 ? 56.023 29.757 -98.994 1.00 52.19 188 GLY A O 1
ATOM 1569 N N . GLY A 1 189 ? 55.414 27.625 -99.314 1.00 49.78 189 GLY A N 1
ATOM 1570 C CA . GLY A 1 189 ? 56.704 27.155 -99.820 1.00 49.78 189 GLY A CA 1
ATOM 1571 C C . GLY A 1 189 ? 56.563 26.382 -101.123 1.00 49.78 189 GLY A C 1
ATOM 1572 O O . GLY A 1 189 ? 56.723 25.168 -101.133 1.00 49.78 189 GLY A O 1
ATOM 1573 N N . ASN A 1 190 ? 56.282 27.084 -102.223 1.00 38.03 190 ASN A N 1
ATOM 1574 C CA . ASN A 1 190 ? 56.313 26.492 -103.558 1.00 38.03 190 ASN A CA 1
ATOM 1575 C C . ASN A 1 190 ? 57.150 27.349 -104.520 1.00 38.03 190 ASN A C 1
ATOM 1577 O O . ASN A 1 190 ? 56.618 28.105 -105.326 1.00 38.03 190 ASN A O 1
ATOM 1581 N N . SER A 1 191 ? 58.471 27.174 -104.431 1.00 40.53 191 SER A N 1
ATOM 1582 C CA . SER A 1 191 ? 59.399 27.345 -105.550 1.00 40.53 191 SER A CA 1
ATOM 1583 C C . SER A 1 191 ? 60.425 26.211 -105.509 1.00 40.53 191 SER A C 1
ATOM 1585 O O . SER A 1 191 ? 61.392 26.305 -104.763 1.00 40.53 191 SER A O 1
ATOM 1587 N N . GLN A 1 192 ? 60.191 25.200 -106.362 1.00 37.91 192 GLN A N 1
ATOM 1588 C CA . GLN A 1 192 ? 61.150 24.204 -106.884 1.00 37.91 192 GLN A CA 1
ATOM 1589 C C . GLN A 1 192 ? 61.701 23.183 -105.860 1.00 37.91 192 GLN A C 1
ATOM 1591 O O . GLN A 1 192 ? 62.086 23.538 -104.761 1.00 37.91 192 GLN A O 1
ATOM 1596 N N . THR A 1 193 ? 61.816 21.876 -106.098 1.00 36.38 193 THR A N 1
ATOM 1597 C CA . THR A 1 193 ? 61.632 20.986 -107.256 1.00 36.38 193 THR A CA 1
ATOM 1598 C C . THR A 1 193 ? 61.781 19.549 -106.726 1.00 36.38 193 THR A C 1
ATOM 1600 O O . THR A 1 193 ? 62.600 19.327 -105.843 1.00 36.38 193 THR A O 1
ATOM 1603 N N . GLU A 1 194 ? 61.035 18.617 -107.327 1.00 34.16 194 GLU A N 1
ATOM 1604 C CA . GLU A 1 194 ? 61.416 17.231 -107.667 1.00 34.16 194 GLU A CA 1
ATOM 1605 C C . GLU A 1 194 ? 62.017 16.281 -106.604 1.00 34.16 194 GLU A C 1
ATOM 1607 O O . GLU A 1 194 ? 63.113 16.474 -106.088 1.00 34.16 194 GLU A O 1
ATOM 1612 N N . GLY A 1 195 ? 61.390 15.102 -106.491 1.00 37.41 195 GLY A N 1
ATOM 1613 C CA . GLY A 1 195 ? 62.161 13.858 -106.550 1.00 37.41 195 GLY A CA 1
ATOM 1614 C C . GLY A 1 195 ? 62.014 12.873 -105.390 1.00 37.41 195 GLY A C 1
ATOM 1615 O O . GLY A 1 195 ? 62.649 13.005 -104.352 1.00 37.41 195 GLY A O 1
ATOM 1616 N N . SER A 1 196 ? 61.348 11.760 -105.711 1.00 31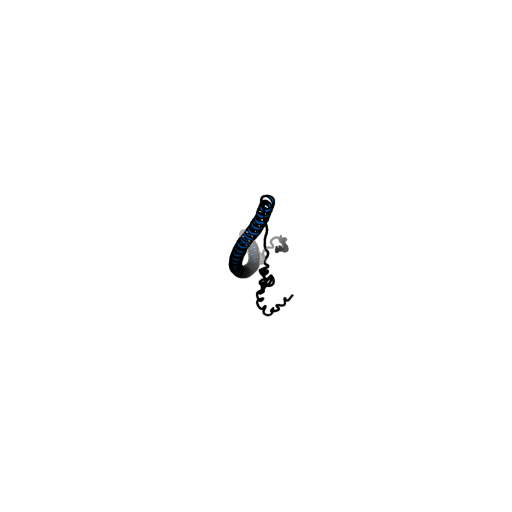.94 196 SER A N 1
ATOM 1617 C CA . SER A 1 196 ? 61.613 10.406 -105.201 1.00 31.94 196 SER A CA 1
ATOM 1618 C C . SER A 1 196 ? 60.867 9.929 -103.944 1.00 31.94 196 SER A C 1
ATOM 1620 O O . SER A 1 196 ? 61.199 10.237 -102.802 1.00 31.94 196 SER A O 1
ATOM 1622 N N . LEU A 1 197 ? 59.890 9.048 -104.191 1.00 38.62 197 LEU A N 1
ATOM 1623 C CA . LEU A 1 197 ? 59.430 8.034 -103.239 1.00 38.62 197 LEU A CA 1
ATOM 1624 C C . LEU A 1 197 ? 60.602 7.106 -102.868 1.00 38.62 197 LEU A C 1
ATOM 1626 O O . LEU A 1 197 ? 61.407 6.749 -103.729 1.00 38.62 197 LEU A O 1
ATOM 1630 N N . PRO A 1 198 ? 60.618 6.576 -101.637 1.00 44.97 198 PRO A N 1
ATOM 1631 C CA . PRO A 1 198 ? 60.369 5.142 -101.565 1.00 44.97 198 PRO A CA 1
ATOM 1632 C C . PRO A 1 198 ? 59.421 4.768 -100.428 1.00 44.97 198 PRO A C 1
ATOM 1634 O O . PRO A 1 198 ? 59.476 5.286 -99.312 1.00 44.97 198 PRO A O 1
ATOM 1637 N N . GLY A 1 199 ? 58.557 3.798 -100.724 1.00 46.50 199 GLY A N 1
ATOM 1638 C CA . GLY A 1 199 ? 57.710 3.158 -99.736 1.00 46.50 199 GLY A CA 1
ATOM 1639 C C . GLY A 1 199 ? 58.531 2.553 -98.600 1.00 46.50 199 GLY A C 1
ATOM 1640 O O . GLY A 1 199 ? 59.450 1.763 -98.815 1.00 46.50 199 GLY A O 1
ATOM 1641 N N . ARG A 1 200 ? 58.128 2.865 -97.371 1.00 44.19 200 ARG A N 1
ATOM 1642 C CA . ARG A 1 200 ? 58.475 2.082 -96.191 1.00 44.19 200 ARG A CA 1
ATOM 1643 C C . ARG A 1 200 ? 57.219 1.954 -95.343 1.00 44.19 200 ARG A C 1
ATOM 1645 O O . ARG A 1 200 ? 56.747 2.923 -94.759 1.00 44.19 200 ARG A O 1
ATOM 1652 N N . ARG A 1 201 ? 56.650 0.743 -95.343 1.00 43.69 201 ARG A N 1
ATOM 1653 C CA . ARG A 1 201 ? 55.581 0.333 -94.430 1.00 43.69 201 ARG A CA 1
ATOM 1654 C C . ARG A 1 201 ? 56.063 0.587 -93.001 1.00 43.69 201 ARG A C 1
ATOM 1656 O O . ARG A 1 201 ? 57.012 -0.059 -92.562 1.00 43.69 201 ARG A O 1
ATOM 1663 N N . LEU A 1 202 ? 55.416 1.512 -92.304 1.00 45.78 202 LEU A N 1
ATOM 1664 C CA . LEU A 1 202 ? 55.472 1.621 -90.850 1.00 45.78 202 LEU A CA 1
ATOM 1665 C C . LEU A 1 202 ? 54.181 0.993 -90.299 1.00 45.78 202 LEU A C 1
ATOM 1667 O O . LEU A 1 202 ? 53.109 1.238 -90.857 1.00 45.78 202 LEU A O 1
ATOM 1671 N N . PRO A 1 203 ? 54.281 0.108 -89.296 1.00 40.53 203 PRO A N 1
ATOM 1672 C CA . PRO A 1 203 ? 53.172 -0.727 -88.861 1.00 40.53 203 PRO A CA 1
ATOM 1673 C C . PRO A 1 203 ? 52.117 0.109 -88.129 1.00 40.53 203 PRO A C 1
ATOM 1675 O O . PRO A 1 203 ? 52.453 0.997 -87.346 1.00 40.53 203 PRO A O 1
ATOM 1678 N N . LEU A 1 204 ? 50.840 -0.202 -88.375 1.00 41.97 204 LEU A N 1
ATOM 1679 C CA . LEU A 1 204 ? 49.734 0.239 -87.525 1.00 41.97 204 LEU A CA 1
ATOM 1680 C C . LEU A 1 204 ? 50.027 -0.177 -86.071 1.00 41.97 204 LEU A C 1
ATOM 1682 O O . LEU A 1 204 ? 50.444 -1.319 -85.853 1.00 41.97 204 LEU A O 1
ATOM 1686 N N . PRO A 1 205 ? 49.772 0.678 -85.068 1.00 44.06 205 PRO A N 1
ATOM 1687 C CA . PRO A 1 205 ? 49.728 0.213 -83.694 1.00 44.06 205 PRO A CA 1
ATOM 1688 C C . PRO A 1 205 ? 48.531 -0.735 -83.548 1.00 44.06 205 PRO A C 1
ATOM 1690 O O . PRO A 1 205 ? 47.391 -0.370 -83.833 1.00 44.06 205 PRO A O 1
ATOM 1693 N N . ASN A 1 206 ? 48.821 -1.973 -83.148 1.00 33.91 206 ASN A N 1
ATOM 1694 C CA . ASN A 1 206 ? 47.842 -3.017 -82.882 1.00 33.91 206 ASN A CA 1
ATOM 1695 C C . ASN A 1 206 ? 46.750 -2.512 -81.930 1.00 33.91 206 ASN A C 1
ATOM 1697 O O . ASN A 1 206 ? 46.990 -2.281 -80.746 1.00 33.91 206 ASN A O 1
ATOM 1701 N N . THR A 1 207 ? 45.525 -2.424 -82.436 1.00 44.72 207 THR A N 1
ATOM 1702 C CA . THR A 1 207 ? 44.299 -2.400 -81.641 1.00 44.72 207 THR A CA 1
ATOM 1703 C C . THR A 1 207 ? 44.009 -3.811 -81.132 1.00 44.72 207 THR A C 1
ATOM 1705 O O . THR A 1 207 ? 43.087 -4.489 -81.572 1.00 44.72 207 THR A O 1
ATOM 1708 N N . THR A 1 208 ? 44.817 -4.272 -80.185 1.00 46.78 208 THR A N 1
ATOM 1709 C CA . THR A 1 208 ? 44.520 -5.454 -79.372 1.00 46.78 208 THR A CA 1
ATOM 1710 C C . THR A 1 208 ? 44.856 -5.123 -77.933 1.00 46.78 208 THR A C 1
ATOM 1712 O O . THR A 1 208 ? 45.984 -5.342 -77.511 1.00 46.78 208 THR A O 1
ATOM 1715 N N . ASP A 1 209 ? 43.901 -4.519 -77.227 1.00 40.91 209 ASP A N 1
ATOM 1716 C CA . ASP A 1 209 ? 43.391 -5.023 -75.944 1.00 40.91 209 ASP A CA 1
ATOM 1717 C C . ASP A 1 209 ? 42.313 -4.056 -75.410 1.00 40.91 209 ASP A C 1
ATOM 1719 O O . ASP A 1 209 ? 42.552 -3.220 -74.544 1.00 40.91 209 ASP A O 1
ATOM 1723 N N . ALA A 1 210 ? 41.106 -4.132 -75.980 1.00 42.94 210 ALA A N 1
ATOM 1724 C CA . ALA A 1 210 ? 39.905 -3.478 -75.445 1.00 42.94 210 ALA A CA 1
ATOM 1725 C C . ALA A 1 210 ? 39.020 -4.485 -74.684 1.00 42.94 210 ALA A C 1
ATOM 1727 O O . ALA A 1 210 ? 37.804 -4.332 -74.595 1.00 42.94 210 ALA A O 1
ATOM 1728 N N . SER A 1 211 ? 39.624 -5.546 -74.147 1.00 42.50 211 SER A N 1
ATOM 1729 C CA . SER A 1 211 ? 38.912 -6.635 -73.480 1.00 42.50 211 SER A CA 1
ATOM 1730 C C . SER A 1 211 ? 39.643 -7.076 -72.218 1.00 42.50 211 SER A C 1
ATOM 1732 O O . SER A 1 211 ? 39.859 -8.260 -71.972 1.00 42.50 211 SER A O 1
ATOM 1734 N N . ARG A 1 212 ? 39.960 -6.105 -71.358 1.00 43.16 212 ARG A N 1
ATOM 1735 C CA . ARG A 1 212 ? 40.294 -6.379 -69.959 1.00 43.16 212 ARG A CA 1
ATOM 1736 C C . ARG A 1 212 ? 39.780 -5.284 -69.029 1.00 43.16 212 ARG A C 1
ATOM 1738 O O . ARG A 1 212 ? 40.532 -4.641 -68.309 1.00 43.16 212 ARG A O 1
ATOM 1745 N N . LEU A 1 213 ? 38.458 -5.107 -69.014 1.00 45.09 213 LEU A N 1
ATOM 1746 C CA . LEU A 1 213 ? 37.800 -4.550 -67.833 1.00 45.09 213 LEU A CA 1
ATOM 1747 C C . LEU A 1 213 ? 38.077 -5.499 -66.653 1.00 45.09 213 LEU A C 1
ATOM 1749 O O . LEU A 1 213 ? 37.858 -6.709 -66.797 1.00 45.09 213 LEU A O 1
ATOM 1753 N N . PRO A 1 214 ? 38.536 -5.015 -65.487 1.00 44.19 214 PRO A N 1
ATOM 1754 C CA . PRO A 1 214 ? 38.526 -5.839 -64.294 1.00 44.19 214 PRO A CA 1
ATOM 1755 C C . PRO A 1 214 ? 37.062 -6.159 -63.976 1.00 44.19 214 PRO A C 1
ATOM 1757 O O . PRO A 1 214 ? 36.274 -5.277 -63.642 1.00 44.19 214 PRO A O 1
ATOM 1760 N N . ARG A 1 215 ? 36.675 -7.436 -64.106 1.00 45.22 215 ARG A N 1
ATOM 1761 C CA . ARG A 1 215 ? 35.439 -7.937 -63.500 1.00 45.22 215 ARG A CA 1
ATOM 1762 C C . ARG A 1 215 ? 35.539 -7.646 -62.007 1.00 45.22 215 ARG A C 1
ATOM 1764 O O . ARG A 1 215 ? 36.309 -8.299 -61.305 1.00 45.22 215 ARG A O 1
ATOM 1771 N N . VAL A 1 216 ? 34.749 -6.689 -61.535 1.00 45.69 216 VAL A N 1
ATOM 1772 C CA . VAL A 1 216 ? 34.398 -6.571 -60.124 1.00 45.69 216 VAL A CA 1
ATOM 1773 C C . VAL A 1 216 ? 33.716 -7.886 -59.758 1.00 45.69 216 VAL A C 1
ATOM 1775 O O . VAL A 1 216 ? 32.554 -8.116 -60.075 1.00 45.69 216 VAL A O 1
ATOM 1778 N N . THR A 1 217 ? 34.459 -8.814 -59.162 1.00 43.69 217 THR A N 1
ATOM 1779 C CA . THR A 1 217 ? 33.836 -9.903 -58.420 1.00 43.69 217 THR A CA 1
ATOM 1780 C C . THR A 1 217 ? 33.216 -9.273 -57.184 1.00 43.69 217 THR A C 1
ATOM 1782 O O . THR A 1 217 ? 33.910 -9.070 -56.188 1.00 43.69 217 THR A O 1
ATOM 1785 N N . GLU A 1 218 ? 31.922 -8.962 -57.247 1.00 44.69 218 GLU A N 1
ATOM 1786 C CA . GLU A 1 218 ? 31.088 -8.858 -56.054 1.00 44.69 218 GLU A CA 1
ATOM 1787 C C . GLU A 1 218 ? 31.186 -10.193 -55.309 1.00 44.69 218 GLU A C 1
ATOM 1789 O O . GLU A 1 218 ? 30.477 -11.162 -55.585 1.00 44.69 218 GLU A O 1
ATOM 1794 N N . ARG A 1 219 ? 32.111 -10.278 -54.352 1.00 44.56 219 ARG A N 1
ATOM 1795 C CA . ARG A 1 219 ? 31.980 -11.247 -53.272 1.00 44.56 219 ARG A CA 1
ATOM 1796 C C . ARG A 1 219 ? 30.915 -10.696 -52.335 1.00 44.56 219 ARG A C 1
ATOM 1798 O O . ARG A 1 219 ? 31.224 -9.954 -51.409 1.00 44.56 219 ARG A O 1
ATOM 1805 N N . LEU A 1 220 ? 29.666 -11.076 -52.594 1.00 51.81 220 LEU A N 1
ATOM 1806 C CA . LEU A 1 220 ? 28.594 -11.008 -51.605 1.00 51.81 220 LEU A CA 1
ATOM 1807 C C . LEU A 1 220 ? 29.104 -11.608 -50.279 1.00 51.81 220 LEU A C 1
ATOM 1809 O O . LEU A 1 220 ? 29.611 -12.738 -50.285 1.00 51.81 220 LEU A O 1
ATOM 1813 N N . PRO A 1 221 ? 28.991 -10.908 -49.137 1.00 51.59 221 PRO A N 1
ATOM 1814 C CA . PRO A 1 221 ? 29.296 -11.515 -47.853 1.00 51.59 221 PRO A CA 1
ATOM 1815 C C . PRO A 1 221 ? 28.303 -12.655 -47.591 1.00 51.59 221 PRO A C 1
ATOM 1817 O O . PRO A 1 221 ? 27.086 -12.481 -47.684 1.00 51.59 221 PRO A O 1
ATOM 1820 N N . LYS A 1 222 ? 28.832 -13.845 -47.274 1.00 53.78 222 LYS A N 1
ATOM 1821 C CA . LYS A 1 222 ? 28.050 -15.001 -46.809 1.00 53.78 222 LYS A CA 1
ATOM 1822 C C . LYS A 1 222 ? 27.115 -14.549 -45.683 1.00 53.78 222 LYS A C 1
ATOM 1824 O O . LYS A 1 222 ? 27.582 -14.052 -44.660 1.00 53.78 222 LYS A O 1
ATOM 1829 N N . ARG A 1 223 ? 25.805 -14.759 -45.859 1.00 55.62 223 ARG A N 1
ATOM 1830 C CA . ARG A 1 223 ? 24.821 -14.635 -44.774 1.00 55.62 223 ARG A CA 1
ATOM 1831 C C . ARG A 1 223 ? 25.275 -15.498 -43.587 1.00 55.62 223 ARG A C 1
ATOM 1833 O O . ARG A 1 223 ? 25.633 -16.657 -43.813 1.00 55.62 223 ARG A O 1
ATOM 1840 N N . PRO A 1 224 ? 25.243 -14.994 -42.343 1.00 53.94 224 PRO A N 1
ATOM 1841 C CA . PRO A 1 224 ? 25.450 -15.847 -41.191 1.00 53.94 224 PRO A CA 1
ATOM 1842 C C . PRO A 1 224 ? 24.265 -16.812 -41.062 1.00 53.94 224 PRO A C 1
ATOM 1844 O O . PRO A 1 224 ? 23.103 -16.454 -41.270 1.00 53.94 224 PRO A O 1
ATOM 1847 N N . ASN A 1 225 ? 24.615 -18.055 -40.760 1.00 49.00 225 ASN A N 1
ATOM 1848 C CA . ASN A 1 225 ? 23.745 -19.203 -40.569 1.00 49.00 225 ASN A CA 1
ATOM 1849 C C . ASN A 1 225 ? 22.641 -18.870 -39.541 1.00 49.00 225 ASN A C 1
ATOM 1851 O O . ASN A 1 225 ? 22.941 -18.680 -38.363 1.00 49.00 225 ASN A O 1
ATOM 1855 N N . ARG A 1 226 ? 21.371 -18.780 -39.963 1.00 52.66 226 ARG A N 1
ATOM 1856 C CA . ARG A 1 226 ? 20.241 -18.783 -39.021 1.00 52.66 226 ARG A CA 1
ATOM 1857 C C . ARG A 1 226 ? 20.032 -20.228 -38.568 1.00 52.66 226 ARG A C 1
ATOM 1859 O O . ARG A 1 226 ? 19.530 -21.042 -39.337 1.00 52.66 226 ARG A O 1
ATOM 1866 N N . GLY A 1 227 ? 20.448 -20.532 -37.339 1.00 53.88 227 GLY A N 1
ATOM 1867 C CA . GLY A 1 227 ? 20.005 -21.728 -36.617 1.00 53.88 227 GLY A CA 1
ATOM 1868 C C . GLY A 1 227 ? 18.481 -21.723 -36.411 1.00 53.88 227 GLY A C 1
ATOM 1869 O O . GLY A 1 227 ? 17.844 -20.680 -36.596 1.00 53.88 227 GLY A O 1
ATOM 1870 N N . PRO A 1 228 ? 17.880 -22.880 -36.086 1.00 53.56 228 PRO A N 1
ATOM 1871 C CA . PRO A 1 228 ? 16.446 -23.091 -36.215 1.00 53.56 228 PRO A CA 1
ATOM 1872 C C . PRO A 1 228 ? 15.666 -22.238 -35.212 1.00 53.56 228 PRO A C 1
ATOM 1874 O O . PRO A 1 228 ? 16.020 -22.138 -34.038 1.00 53.56 228 PRO A O 1
ATOM 1877 N N . ALA A 1 229 ? 14.588 -21.626 -35.702 1.00 50.47 229 ALA A N 1
ATOM 1878 C CA . ALA A 1 229 ? 13.608 -20.927 -34.890 1.00 50.47 229 ALA A CA 1
ATOM 1879 C C . ALA A 1 229 ? 12.962 -21.919 -33.911 1.00 50.47 229 ALA A C 1
ATOM 1881 O O . ALA A 1 229 ? 12.270 -22.845 -34.328 1.00 50.47 229 ALA A O 1
ATOM 1882 N N . SER A 1 230 ? 13.203 -21.723 -32.614 1.00 48.03 230 SER A N 1
ATOM 1883 C CA . SER A 1 230 ? 12.448 -22.401 -31.566 1.00 48.03 230 SER A CA 1
ATOM 1884 C C . SER A 1 230 ? 11.080 -21.735 -31.465 1.00 48.03 230 SER A C 1
ATOM 1886 O O . SER A 1 230 ? 10.950 -20.586 -31.042 1.00 48.03 230 SER A O 1
ATOM 1888 N N . SER A 1 231 ? 10.070 -22.458 -31.930 1.00 55.28 231 SER A N 1
ATOM 1889 C CA . SER A 1 231 ? 8.655 -22.170 -31.755 1.00 55.28 231 SER A CA 1
ATOM 1890 C C . SER A 1 231 ? 8.315 -22.061 -30.267 1.00 55.28 231 SER A C 1
ATOM 1892 O O . SER A 1 231 ? 8.284 -23.072 -29.565 1.00 55.28 231 SER A O 1
ATOM 1894 N N . ARG A 1 232 ? 8.014 -20.853 -29.785 1.00 49.31 232 ARG A N 1
ATOM 1895 C CA . ARG A 1 232 ? 7.228 -20.670 -28.561 1.00 49.31 232 ARG A CA 1
ATOM 1896 C C . ARG A 1 232 ? 5.798 -20.347 -28.964 1.00 49.31 232 ARG A C 1
ATOM 1898 O O . ARG A 1 232 ? 5.518 -19.260 -29.459 1.00 49.31 232 ARG A O 1
ATOM 1905 N N . GLY A 1 233 ? 4.933 -21.345 -28.804 1.00 45.28 233 GLY A N 1
ATOM 1906 C CA . GLY A 1 233 ? 3.492 -21.158 -28.805 1.00 45.28 233 GLY A CA 1
ATOM 1907 C C . GLY A 1 233 ? 3.084 -20.297 -27.613 1.00 45.28 233 GLY A C 1
ATOM 1908 O O . GLY A 1 233 ? 3.573 -20.491 -26.501 1.00 45.28 233 GLY A O 1
ATOM 1909 N N . LEU A 1 234 ? 2.213 -19.336 -27.886 1.00 53.91 234 LEU A N 1
ATOM 1910 C CA . LEU A 1 234 ? 1.416 -18.617 -26.900 1.00 53.91 234 LEU A CA 1
ATOM 1911 C C . LEU A 1 234 ? 0.257 -19.529 -26.466 1.00 53.91 234 LEU A C 1
ATOM 1913 O O . LEU A 1 234 ? -0.379 -20.102 -27.357 1.00 53.91 234 LEU A O 1
ATOM 1917 N N . PRO A 1 235 ? -0.071 -19.660 -25.172 1.00 65.56 235 PRO A N 1
ATOM 1918 C CA . PRO A 1 235 ? -1.401 -20.079 -24.772 1.00 65.56 235 PRO A CA 1
ATOM 1919 C C . PRO A 1 235 ? -2.306 -18.853 -24.572 1.00 65.56 235 PRO A C 1
ATOM 1921 O O . PRO A 1 235 ? -1.851 -17.793 -24.135 1.00 65.56 235 PRO A O 1
ATOM 1924 N N . LEU A 1 236 ? -3.572 -19.037 -24.950 1.00 55.59 236 LEU A N 1
ATOM 1925 C CA . LEU A 1 236 ? -4.726 -18.264 -24.489 1.00 55.59 236 LEU A CA 1
ATOM 1926 C C . LEU A 1 236 ? -5.046 -18.623 -23.035 1.00 55.59 236 LEU A C 1
ATOM 1928 O O . LEU A 1 236 ? -4.825 -19.805 -22.680 1.00 55.59 236 LEU A O 1
#

Sequence (236 aa):
MMEIQMDEGGGVVVYQDDYCSGSVMSERVSGLAGSIYREFERLIHCYDEEVVKELMPLVVNVLENLDSVLSENQEHEVELELLREDNEQLLTQYEREKSLRKQAEEKFIEFEDALEQEKKELQIQVEHYEFQTRQLELKAKNYADQISRLEERESEMKKEYNALHQRHTEMIQTYVEHIERSKMQQVGGNSQTEGSLPGRRLPLPNTTDASRLPRVTERLPKRPNRGPASSRGLPL